Protein AF-Q6ANI3-F1 (afdb_monomer_lite)

Foldseek 3Di:
DVVVVVVVVLVVLVVVLVCVPPPDVVQCVLCCLQFPVVSVVVVVVVVVVVVVVVVVVVVVVVVVPDPPDDVLVVQCVPVNPVSSVVVVVVVVVVVVVVVCVCLLVVLVVVQCVVQPPHDRDPVSSVVSSVVVVVVVVVQPVVDPVSVSVVSNVVSVVVVVVVVVCCVVCVVVDPVVVRPGDDPVCVVVVPPDDPPPPDDD

Organism: Desulfotalea psychrophila (strain LSv54 / DSM 12343) (NCBI:txid177439)

Radius of gyration: 21.35 Å; chains: 1; bounding box: 52×63×53 Å

pLDDT: mean 76.76, std 14.72, range [37.03, 94.75]

InterPro domains:
  IPR018227 Amino acid/polyamine transporter 2 [PF03222] (5-193)

Structure (mmCIF, N/CA/C/O backbone):
data_AF-Q6ANI3-F1
#
_entry.id   AF-Q6ANI3-F1
#
loop_
_atom_site.group_PDB
_atom_site.id
_atom_site.type_symbol
_atom_site.label_atom_id
_atom_site.label_alt_id
_atom_site.label_comp_id
_atom_site.label_asym_id
_atom_site.label_entity_id
_atom_site.label_seq_id
_atom_site.pdbx_PDB_ins_code
_atom_site.Cartn_x
_atom_site.Cartn_y
_atom_site.Cartn_z
_atom_site.occupancy
_atom_site.B_iso_or_equiv
_atom_site.auth_seq_id
_atom_site.auth_comp_id
_atom_site.auth_asym_id
_atom_site.auth_atom_id
_atom_site.pdbx_PDB_model_num
ATOM 1 N N . MET A 1 1 ? -15.225 26.500 3.852 1.00 48.81 1 MET A N 1
ATOM 2 C CA . MET A 1 1 ? -15.479 25.304 3.007 1.00 48.81 1 MET A CA 1
ATOM 3 C C . MET A 1 1 ? -14.226 24.746 2.326 1.00 48.81 1 MET A C 1
ATOM 5 O O . MET A 1 1 ? -14.218 23.555 2.047 1.00 48.81 1 MET A O 1
ATOM 9 N N . ASP A 1 2 ? -13.167 25.539 2.112 1.00 58.22 2 ASP A N 1
ATOM 10 C CA . ASP A 1 2 ? -11.944 25.104 1.407 1.00 58.22 2 ASP A CA 1
ATOM 11 C C . ASP A 1 2 ? -11.078 24.087 2.197 1.00 58.22 2 ASP A C 1
ATOM 13 O O . ASP A 1 2 ? -10.688 23.048 1.670 1.00 58.22 2 ASP A O 1
ATOM 17 N N . ASN A 1 3 ? -10.887 24.282 3.511 1.00 61.22 3 ASN A N 1
ATOM 18 C CA . ASN A 1 3 ? -10.065 23.371 4.333 1.00 61.22 3 ASN A CA 1
ATOM 19 C C . ASN A 1 3 ? -10.623 21.940 4.477 1.00 61.22 3 ASN A C 1
ATOM 21 O O . ASN A 1 3 ? -9.848 20.989 4.543 1.00 61.22 3 ASN A O 1
ATOM 25 N N . LYS A 1 4 ? -11.954 21.753 4.488 1.00 62.78 4 LYS A N 1
ATOM 26 C CA . LYS A 1 4 ? -12.556 20.403 4.557 1.00 62.78 4 LYS A CA 1
ATOM 27 C C . LYS A 1 4 ? -12.333 19.606 3.266 1.00 62.78 4 LYS A C 1
ATOM 29 O O . LYS A 1 4 ? -12.123 18.395 3.324 1.00 62.78 4 LYS A O 1
ATOM 34 N N . LYS A 1 5 ? -12.338 20.280 2.107 1.00 63.84 5 LYS A N 1
ATOM 35 C CA . LYS A 1 5 ? -12.062 19.645 0.809 1.00 63.84 5 LYS A CA 1
ATOM 36 C C . LYS A 1 5 ? -10.613 19.167 0.730 1.00 63.84 5 LYS A C 1
ATOM 38 O O . LYS A 1 5 ? -10.387 18.015 0.376 1.00 63.84 5 LYS A O 1
ATOM 43 N N . LYS A 1 6 ? -9.659 20.001 1.163 1.00 67.62 6 LYS A N 1
ATOM 44 C CA . LYS A 1 6 ? -8.228 19.646 1.210 1.00 67.62 6 LYS A CA 1
ATOM 45 C C . LYS A 1 6 ? -7.962 18.411 2.078 1.00 67.62 6 LYS A C 1
ATOM 47 O O . LYS A 1 6 ? -7.275 17.499 1.635 1.00 67.62 6 LYS A O 1
ATOM 52 N N . GLY A 1 7 ? -8.584 18.325 3.257 1.00 77.75 7 GLY A N 1
ATOM 53 C CA . GLY A 1 7 ? -8.458 17.146 4.127 1.00 77.75 7 GLY A CA 1
ATOM 54 C C . GLY A 1 7 ? -9.014 15.858 3.507 1.00 77.75 7 GLY A C 1
ATOM 55 O O . GLY A 1 7 ? -8.401 14.803 3.630 1.00 77.75 7 GLY A O 1
ATOM 56 N N . THR A 1 8 ? -10.135 15.941 2.784 1.00 82.81 8 THR A N 1
ATOM 57 C CA . THR A 1 8 ? -10.751 14.764 2.140 1.00 82.81 8 THR A CA 1
ATOM 58 C C . THR A 1 8 ? -9.887 14.230 0.999 1.00 82.81 8 THR A C 1
ATOM 60 O O . THR A 1 8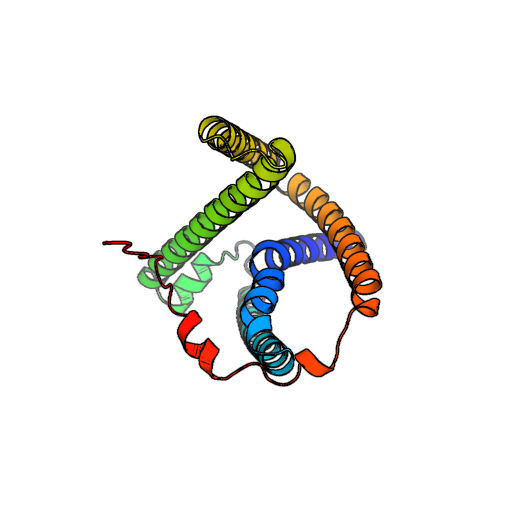 ? -9.684 13.024 0.896 1.00 82.81 8 THR A O 1
ATOM 63 N N . VAL A 1 9 ? -9.337 15.124 0.171 1.00 84.06 9 VAL A N 1
ATOM 64 C CA . VAL A 1 9 ? -8.428 14.758 -0.927 1.00 84.06 9 VAL A CA 1
ATOM 65 C C . VAL A 1 9 ? -7.158 14.109 -0.377 1.00 84.06 9 VAL A C 1
ATOM 67 O O . VAL A 1 9 ? -6.777 13.036 -0.830 1.00 84.06 9 VAL A O 1
ATOM 70 N N . MET A 1 10 ? -6.560 14.691 0.663 1.00 83.44 10 MET A N 1
ATOM 71 C CA . MET A 1 10 ? -5.361 14.151 1.312 1.00 83.44 10 MET A CA 1
ATOM 72 C C . MET A 1 10 ? -5.585 12.737 1.876 1.00 83.44 10 MET A C 1
ATOM 74 O O . MET A 1 10 ? -4.758 11.850 1.672 1.00 83.44 10 MET A O 1
ATOM 78 N N . ILE A 1 11 ? -6.728 12.493 2.529 1.00 85.00 11 ILE A N 1
ATOM 79 C CA . ILE A 1 11 ? -7.099 11.157 3.024 1.00 85.00 11 ILE A CA 1
ATOM 80 C C . ILE A 1 11 ? -7.337 10.190 1.857 1.00 85.00 11 ILE A C 1
ATOM 82 O O . ILE A 1 11 ? -6.865 9.055 1.899 1.00 85.00 11 ILE A O 1
ATOM 86 N N . ALA A 1 12 ? -8.021 10.629 0.797 1.00 87.31 12 ALA A N 1
ATOM 87 C CA . ALA A 1 12 ? -8.259 9.803 -0.384 1.00 87.31 12 ALA A CA 1
ATOM 88 C C . ALA A 1 12 ? -6.947 9.396 -1.073 1.00 87.31 12 ALA A C 1
ATOM 90 O O . ALA A 1 12 ? -6.792 8.232 -1.440 1.00 87.31 12 ALA A O 1
ATOM 91 N N . LEU A 1 13 ? -5.977 10.307 -1.200 1.00 86.06 13 LEU A N 1
ATOM 92 C CA . LEU A 1 13 ? -4.661 10.000 -1.767 1.00 86.06 13 LEU A CA 1
ATOM 93 C C . LEU A 1 13 ? -3.860 9.047 -0.877 1.00 86.06 13 LEU A C 1
ATOM 95 O O . LEU A 1 13 ? -3.162 8.183 -1.402 1.00 86.06 13 LEU A O 1
ATOM 99 N N . LEU A 1 14 ? -3.981 9.157 0.449 1.00 86.88 14 LEU A N 1
ATOM 100 C CA . LEU A 1 14 ? -3.366 8.218 1.394 1.00 86.88 14 LEU A CA 1
ATOM 101 C C . LEU A 1 14 ? -3.934 6.807 1.215 1.00 86.88 14 LEU A C 1
ATOM 103 O O . LEU A 1 14 ? -3.179 5.854 1.019 1.00 86.88 14 LEU A O 1
ATOM 107 N N . ILE A 1 15 ? -5.263 6.679 1.206 1.00 87.00 15 ILE A N 1
ATOM 108 C CA . ILE A 1 15 ? -5.939 5.394 0.989 1.00 87.00 15 ILE A CA 1
ATOM 109 C C . ILE A 1 15 ? -5.551 4.822 -0.378 1.00 87.00 15 ILE A C 1
ATOM 111 O O . ILE A 1 15 ? -5.181 3.654 -0.474 1.00 87.00 15 ILE A O 1
ATOM 115 N N . THR A 1 16 ? -5.577 5.648 -1.426 1.00 87.94 16 THR A N 1
ATOM 116 C CA . THR A 1 16 ? -5.239 5.216 -2.788 1.00 87.94 16 THR A CA 1
ATOM 117 C C . THR A 1 16 ? -3.778 4.774 -2.890 1.00 87.94 16 THR A C 1
ATOM 119 O O . THR A 1 16 ? -3.509 3.749 -3.506 1.00 87.94 16 THR A O 1
ATOM 122 N N . GLY A 1 17 ? -2.839 5.468 -2.239 1.00 85.62 17 GLY A N 1
ATOM 123 C CA . GLY A 1 17 ? -1.428 5.065 -2.209 1.00 85.62 17 GLY A CA 1
ATOM 124 C C . GLY A 1 17 ? -1.210 3.698 -1.574 1.00 85.62 17 GLY A C 1
ATOM 125 O O . GLY A 1 17 ? -0.507 2.860 -2.141 1.00 85.62 17 GLY A O 1
ATOM 126 N N . ASN A 1 18 ? -1.896 3.419 -0.464 1.00 85.62 18 ASN A N 1
ATOM 127 C CA . ASN A 1 18 ? -1.846 2.101 0.165 1.00 85.62 18 ASN A CA 1
ATOM 128 C C . ASN A 1 18 ? -2.459 1.000 -0.724 1.00 85.62 18 ASN A C 1
ATOM 130 O O . ASN A 1 18 ? -1.931 -0.110 -0.786 1.00 85.62 18 ASN A O 1
ATOM 134 N N . LEU A 1 19 ? -3.549 1.308 -1.439 1.00 86.12 19 LEU A N 1
ATOM 135 C CA . LEU A 1 19 ? -4.180 0.373 -2.376 1.00 86.12 19 LEU A CA 1
ATOM 136 C C . LEU A 1 19 ? -3.271 0.060 -3.575 1.00 86.12 19 LEU A C 1
ATOM 138 O O . LEU A 1 19 ? -3.152 -1.104 -3.968 1.00 86.12 19 LEU A O 1
ATOM 142 N N . ILE A 1 20 ? -2.617 1.078 -4.148 1.00 85.25 20 ILE A N 1
ATOM 143 C CA . ILE A 1 20 ? -1.747 0.893 -5.314 1.00 85.25 20 ILE A CA 1
ATOM 144 C C . ILE A 1 20 ? -0.496 0.090 -4.960 1.00 85.25 20 ILE A C 1
ATOM 146 O O . ILE A 1 20 ? -0.153 -0.830 -5.703 1.00 85.25 20 ILE A O 1
ATOM 150 N N . GLY A 1 21 ? 0.156 0.410 -3.838 1.00 77.50 21 GLY A N 1
ATOM 151 C CA . GLY A 1 21 ? 1.458 -0.159 -3.493 1.00 77.50 21 GLY A CA 1
ATOM 152 C C . GLY A 1 21 ? 1.462 -1.687 -3.386 1.00 77.50 21 GLY A C 1
ATOM 153 O O . GLY A 1 21 ? 2.262 -2.341 -4.048 1.00 77.50 21 GLY A O 1
ATOM 154 N N . ALA A 1 22 ? 0.559 -2.269 -2.593 1.00 65.62 22 ALA A N 1
ATOM 155 C CA . ALA A 1 22 ? 0.604 -3.701 -2.285 1.00 65.62 22 ALA A CA 1
ATOM 156 C C . ALA A 1 22 ? -0.300 -4.563 -3.168 1.00 65.62 22 ALA A C 1
ATOM 158 O O . ALA A 1 22 ? -0.043 -5.754 -3.332 1.00 65.62 22 ALA A O 1
ATOM 159 N N . GLY A 1 23 ? -1.386 -3.987 -3.689 1.00 67.50 23 GLY A N 1
ATOM 160 C CA . GLY A 1 23 ? -2.483 -4.762 -4.266 1.00 67.50 23 GLY A CA 1
ATOM 161 C C . GLY A 1 23 ? -2.662 -4.555 -5.761 1.00 67.50 23 GLY A C 1
ATOM 162 O O . GLY A 1 23 ? -2.620 -5.514 -6.531 1.00 67.50 23 GLY A O 1
ATOM 163 N N . ILE A 1 24 ? -2.876 -3.307 -6.184 1.00 79.44 24 ILE A N 1
ATOM 164 C CA . ILE A 1 24 ? -3.408 -3.037 -7.530 1.00 79.44 24 ILE A CA 1
ATOM 165 C C . ILE 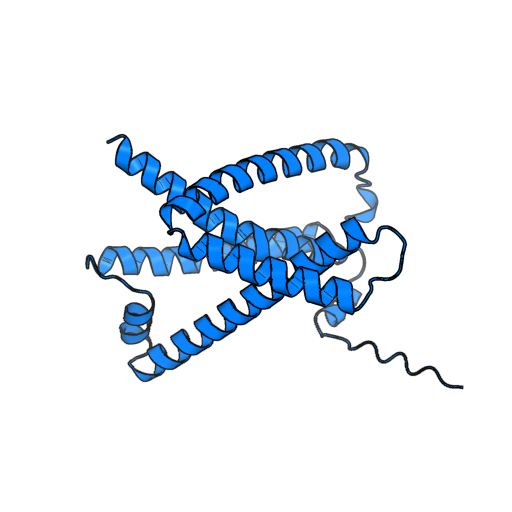A 1 24 ? -2.412 -3.391 -8.636 1.00 79.44 24 ILE A C 1
ATOM 167 O O . ILE A 1 24 ? -2.844 -3.857 -9.683 1.00 79.44 24 ILE A O 1
ATOM 171 N N . LEU A 1 25 ? -1.103 -3.215 -8.429 1.00 73.50 25 LEU A N 1
ATOM 172 C CA . LEU A 1 25 ? -0.101 -3.573 -9.444 1.00 73.50 25 LEU A CA 1
ATOM 173 C C . LEU A 1 25 ? 0.289 -5.056 -9.408 1.00 73.50 25 LEU A C 1
ATOM 175 O O . LEU A 1 25 ? 0.645 -5.618 -10.438 1.00 73.50 25 LEU A O 1
ATOM 179 N N . ALA A 1 26 ? 0.190 -5.715 -8.252 1.00 74.44 26 ALA A N 1
ATOM 180 C CA . ALA A 1 26 ? 0.593 -7.113 -8.104 1.00 74.44 26 ALA A CA 1
ATOM 181 C C . ALA A 1 26 ? -0.405 -8.087 -8.755 1.00 74.44 26 ALA A C 1
ATOM 183 O O . ALA A 1 26 ? -0.001 -9.044 -9.418 1.00 74.44 26 ALA A O 1
ATOM 184 N N . LEU A 1 27 ? -1.710 -7.832 -8.599 1.00 76.19 27 LEU A N 1
ATOM 185 C CA . LEU A 1 27 ? -2.769 -8.724 -9.085 1.00 76.19 27 LEU A CA 1
ATOM 186 C C . LEU A 1 27 ? -2.802 -8.886 -10.621 1.00 76.19 27 LEU A C 1
ATOM 188 O O . LEU A 1 27 ? -2.852 -10.031 -11.080 1.00 76.19 27 LEU A O 1
ATOM 192 N N . PRO A 1 28 ? -2.730 -7.819 -11.443 1.00 71.88 28 PRO A N 1
ATOM 193 C CA . PRO A 1 28 ? -2.693 -7.948 -12.898 1.00 71.88 28 PRO A CA 1
ATOM 194 C C . PRO A 1 28 ? -1.404 -8.604 -13.388 1.00 71.88 28 PRO A C 1
ATOM 196 O O . PRO A 1 28 ? -1.439 -9.346 -14.357 1.00 71.88 28 PRO A O 1
ATOM 199 N N . ILE A 1 29 ? -0.266 -8.379 -12.723 1.00 73.19 29 ILE A N 1
ATOM 200 C CA . ILE A 1 29 ? 1.010 -8.992 -13.125 1.00 73.19 29 ILE A CA 1
ATOM 201 C C . ILE A 1 29 ? 0.962 -10.512 -12.929 1.00 73.19 29 ILE A C 1
ATOM 203 O O . ILE A 1 29 ? 1.390 -11.261 -13.803 1.00 73.19 29 ILE A O 1
ATOM 207 N N . GLN A 1 30 ? 0.398 -10.982 -11.813 1.00 73.00 30 GLN A N 1
ATOM 208 C CA . GLN A 1 30 ? 0.272 -12.418 -11.541 1.00 73.00 30 GLN A CA 1
ATOM 209 C C . GLN A 1 30 ? -0.813 -13.092 -12.391 1.00 73.00 30 GLN A C 1
ATOM 211 O O . GLN A 1 30 ? -0.646 -14.233 -12.815 1.00 73.00 30 GLN A O 1
ATOM 216 N N . THR A 1 31 ? -1.923 -12.397 -12.656 1.00 69.56 31 THR A N 1
ATOM 217 C CA . THR A 1 31 ? -3.052 -12.945 -13.434 1.00 69.56 31 THR A CA 1
ATOM 218 C C . THR A 1 31 ? -2.945 -12.690 -14.936 1.00 69.56 31 THR A C 1
ATOM 220 O O . THR A 1 31 ? -3.632 -13.351 -15.708 1.00 69.56 31 THR A O 1
ATOM 223 N N . GLY A 1 32 ? -2.066 -11.787 -15.374 1.00 65.50 32 GLY A N 1
ATOM 224 C CA . GLY A 1 32 ? -1.864 -11.435 -16.780 1.00 65.50 32 GLY A CA 1
ATOM 225 C C . GLY A 1 32 ? -1.375 -12.610 -17.625 1.00 65.50 32 GLY A C 1
ATOM 226 O O . GLY A 1 32 ? -1.710 -12.694 -18.804 1.00 65.50 32 GLY A O 1
ATOM 227 N N . GLY A 1 33 ? -0.682 -13.574 -17.007 1.00 65.88 33 GLY A N 1
ATOM 228 C CA . GLY A 1 33 ? -0.314 -14.838 -17.649 1.00 65.88 33 GLY A CA 1
ATOM 229 C C . GLY A 1 33 ? -1.509 -15.718 -18.046 1.00 65.88 33 GLY A C 1
ATOM 230 O O . GLY A 1 33 ? -1.378 -16.514 -18.966 1.00 65.88 33 GLY A O 1
ATOM 231 N N . ALA A 1 34 ? -2.679 -15.552 -17.413 1.00 64.19 34 ALA A N 1
ATOM 232 C CA . ALA A 1 34 ? -3.913 -16.273 -17.751 1.00 64.19 34 ALA A CA 1
ATOM 233 C C . ALA A 1 34 ? -4.708 -15.622 -18.906 1.00 64.19 34 ALA A C 1
ATOM 235 O O . ALA A 1 34 ? -5.768 -16.117 -19.291 1.00 64.19 34 ALA A O 1
ATOM 236 N N . GLY A 1 35 ? -4.212 -14.512 -19.461 1.00 72.56 35 GLY A N 1
ATOM 237 C CA . GLY A 1 35 ? -4.855 -13.749 -20.529 1.00 72.56 35 GLY A CA 1
ATOM 238 C C . GLY A 1 35 ? -5.505 -12.454 -20.034 1.00 72.56 35 GLY A C 1
ATOM 239 O O . GLY A 1 35 ? -6.021 -12.362 -18.915 1.00 72.56 35 GLY A O 1
ATOM 240 N N . LEU A 1 36 ? -5.502 -11.436 -20.900 1.00 73.12 36 LEU A N 1
ATOM 241 C CA . LEU A 1 36 ? -5.943 -10.082 -20.551 1.00 73.12 36 LEU A CA 1
ATOM 242 C C . LEU A 1 36 ? -7.429 -10.033 -20.170 1.00 73.12 36 LEU A C 1
ATOM 244 O O . LEU A 1 36 ? -7.800 -9.331 -19.229 1.00 73.12 36 LEU A O 1
ATOM 248 N N . LEU A 1 37 ? -8.275 -10.802 -20.862 1.00 76.88 37 LEU A N 1
ATOM 249 C CA . LEU A 1 37 ? -9.716 -10.846 -20.593 1.00 76.88 37 LEU A CA 1
ATOM 250 C C . LEU A 1 37 ? -10.028 -11.444 -19.216 1.00 76.88 37 LEU A C 1
ATOM 252 O O . LEU A 1 37 ? -10.831 -10.879 -18.473 1.00 76.88 37 LEU A O 1
ATOM 256 N N . PHE A 1 38 ? -9.371 -12.549 -18.849 1.00 77.75 38 PHE A N 1
ATOM 257 C CA . PHE A 1 38 ? -9.585 -13.193 -17.552 1.00 77.75 38 PHE A CA 1
ATOM 258 C C . PHE A 1 38 ? -9.054 -12.330 -16.403 1.00 77.75 38 PHE A C 1
ATOM 260 O O . PHE A 1 38 ? -9.758 -12.130 -15.415 1.00 77.75 38 PHE A O 1
ATOM 267 N N . SER A 1 39 ? -7.857 -11.753 -16.562 1.00 80.12 39 SER A N 1
ATOM 268 C CA . SER A 1 39 ? -7.283 -10.819 -15.587 1.00 80.12 39 SER A CA 1
ATOM 269 C C . SER A 1 39 ? -8.183 -9.593 -15.378 1.00 80.12 39 SER A C 1
ATOM 271 O O . SER A 1 39 ? -8.520 -9.266 -14.241 1.00 80.12 39 SER A O 1
ATOM 273 N N . SER A 1 40 ? -8.677 -8.981 -16.461 1.00 82.56 40 SER A N 1
ATOM 274 C CA . SER A 1 40 ? -9.578 -7.819 -16.388 1.00 82.56 40 SER A CA 1
ATOM 275 C C . SER A 1 40 ? -10.897 -8.155 -15.692 1.00 82.56 40 SER A C 1
ATOM 277 O O . SER A 1 40 ? -11.351 -7.403 -14.829 1.00 82.56 40 SER A O 1
ATOM 279 N N . LEU A 1 41 ? -11.505 -9.301 -16.018 1.00 85.31 41 LEU A N 1
ATOM 280 C CA . LEU A 1 41 ? -12.744 -9.739 -15.379 1.00 85.31 41 LEU A CA 1
ATOM 281 C C . LEU A 1 41 ? -12.538 -10.022 -13.885 1.00 85.31 41 LEU A C 1
ATOM 283 O O . LEU A 1 41 ? -13.326 -9.557 -13.062 1.00 85.31 41 LEU A O 1
ATOM 287 N N . ALA A 1 42 ? -11.462 -10.727 -13.523 1.00 82.88 42 ALA A N 1
ATOM 288 C CA . ALA A 1 42 ? -11.118 -10.992 -12.129 1.00 82.88 42 ALA A CA 1
ATOM 289 C C . ALA A 1 42 ? -10.899 -9.686 -11.349 1.00 82.88 42 ALA A C 1
ATOM 291 O O . ALA A 1 42 ? -11.436 -9.531 -10.252 1.00 82.88 42 ALA A O 1
ATOM 292 N N . MET A 1 43 ? -10.187 -8.713 -11.930 1.00 85.56 43 MET A N 1
ATOM 293 C CA . MET A 1 43 ? -10.002 -7.392 -11.326 1.00 85.56 43 MET A CA 1
ATOM 294 C C . MET A 1 43 ? -11.328 -6.667 -11.086 1.00 85.56 43 MET A C 1
ATOM 296 O O . MET A 1 43 ? -11.506 -6.098 -10.012 1.00 85.56 43 MET A O 1
ATOM 300 N N . ILE A 1 44 ? -12.269 -6.710 -12.036 1.00 88.19 44 ILE A N 1
ATOM 301 C CA . ILE A 1 44 ? -13.598 -6.096 -11.876 1.00 88.19 44 ILE A CA 1
ATOM 302 C C . ILE A 1 44 ? -14.375 -6.768 -10.737 1.00 88.19 44 ILE A C 1
ATOM 304 O O . ILE A 1 44 ? -14.973 -6.076 -9.913 1.00 88.19 44 ILE A O 1
ATOM 308 N N . VAL A 1 45 ? -14.338 -8.100 -10.647 1.00 88.12 45 VAL A N 1
ATOM 309 C CA . VAL A 1 45 ? -15.013 -8.851 -9.574 1.00 88.12 45 VAL A CA 1
ATOM 310 C C . VAL A 1 45 ? -14.425 -8.506 -8.203 1.00 88.12 45 VAL A C 1
ATOM 312 O O . VAL A 1 45 ? -15.175 -8.190 -7.277 1.00 88.12 45 VAL A O 1
ATOM 315 N N . PHE A 1 46 ? -13.095 -8.497 -8.063 1.00 86.06 46 PHE A N 1
ATOM 316 C CA . PHE A 1 46 ? -12.443 -8.103 -6.810 1.00 86.06 46 PHE A CA 1
ATOM 317 C C . PHE A 1 46 ? -12.702 -6.636 -6.460 1.00 86.06 46 PHE A C 1
ATOM 319 O O . PHE A 1 46 ? -12.969 -6.329 -5.299 1.00 86.06 46 PHE A O 1
ATOM 326 N N . ALA A 1 47 ? -12.694 -5.738 -7.448 1.00 88.06 47 ALA A N 1
ATOM 327 C CA . ALA A 1 47 ? -13.026 -4.333 -7.243 1.00 88.06 47 ALA A CA 1
ATOM 328 C C . ALA A 1 47 ? -14.466 -4.162 -6.737 1.00 88.06 47 ALA A C 1
ATOM 330 O O . ALA A 1 47 ? -14.689 -3.423 -5.780 1.00 88.06 47 ALA A O 1
ATOM 331 N N . ALA A 1 48 ? -15.433 -4.889 -7.307 1.00 90.12 48 ALA A N 1
ATOM 332 C CA . ALA A 1 48 ? -16.821 -4.869 -6.852 1.00 90.12 48 ALA A CA 1
ATOM 333 C C . ALA A 1 48 ? -16.966 -5.402 -5.414 1.00 90.12 48 ALA A C 1
ATOM 335 O O . ALA A 1 48 ? -17.651 -4.789 -4.595 1.00 90.12 48 ALA A O 1
ATOM 336 N N . ALA A 1 49 ? -16.277 -6.497 -5.075 1.00 89.06 49 ALA A N 1
ATOM 337 C CA . ALA A 1 49 ? -16.283 -7.062 -3.724 1.00 89.06 49 ALA A CA 1
ATOM 338 C C . ALA A 1 49 ? -15.655 -6.116 -2.679 1.00 89.06 49 ALA A C 1
ATOM 340 O O . ALA A 1 49 ? -16.196 -5.939 -1.580 1.00 89.06 49 ALA A O 1
ATOM 341 N N . MET A 1 50 ? -14.539 -5.462 -3.023 1.00 88.75 50 MET A N 1
ATOM 342 C CA . MET A 1 50 ? -13.913 -4.446 -2.170 1.00 88.75 50 MET A CA 1
ATOM 343 C C . MET A 1 50 ? -14.810 -3.214 -2.014 1.00 88.75 50 MET A C 1
ATOM 345 O O . MET A 1 50 ? -14.964 -2.708 -0.904 1.00 88.75 50 MET A O 1
ATOM 349 N N . TYR A 1 51 ? -15.449 -2.760 -3.096 1.00 90.69 51 TYR A N 1
ATOM 350 C CA . TYR A 1 51 ? -16.375 -1.629 -3.068 1.00 90.69 51 TYR A CA 1
ATOM 351 C C . TYR A 1 51 ? -17.604 -1.910 -2.196 1.00 90.69 51 TYR A C 1
ATOM 353 O O . TYR A 1 51 ? -17.990 -1.069 -1.384 1.00 90.69 51 TYR A O 1
ATOM 361 N N . PHE A 1 52 ? -18.174 -3.115 -2.289 1.00 91.00 52 PHE A N 1
ATOM 362 C CA . PHE A 1 52 ? -19.269 -3.544 -1.422 1.00 91.00 52 PHE A CA 1
ATOM 363 C C . PHE A 1 52 ? -18.867 -3.502 0.058 1.00 91.00 52 PHE A C 1
ATOM 365 O O . PHE A 1 52 ? -19.557 -2.884 0.870 1.00 91.00 52 PHE A O 1
ATOM 372 N N . SER A 1 53 ? -17.710 -4.080 0.400 1.00 87.81 53 SER A N 1
ATOM 373 C CA . SER A 1 53 ? -17.165 -4.027 1.764 1.00 87.81 53 SER A CA 1
ATOM 374 C C . SER A 1 53 ? -16.967 -2.585 2.245 1.00 87.81 53 SER A C 1
ATOM 376 O O . SER A 1 53 ? -17.342 -2.248 3.367 1.00 87.81 53 SER A O 1
ATOM 378 N N . ALA A 1 54 ? -16.441 -1.707 1.386 1.00 87.50 54 ALA A N 1
ATOM 379 C CA . ALA A 1 54 ? -16.236 -0.298 1.705 1.00 87.50 54 ALA A CA 1
ATOM 380 C C . ALA A 1 54 ? -17.556 0.441 1.980 1.00 87.50 54 ALA A C 1
ATOM 382 O O . ALA A 1 54 ? -17.619 1.212 2.934 1.00 87.50 54 ALA A O 1
ATOM 383 N N . ILE A 1 55 ? -18.619 0.185 1.205 1.00 87.81 55 ILE A N 1
ATOM 384 C CA . ILE A 1 55 ? -19.945 0.778 1.449 1.00 87.81 55 ILE A CA 1
ATOM 385 C C . ILE A 1 55 ? -20.514 0.312 2.787 1.00 87.81 55 ILE A C 1
ATOM 387 O O . ILE A 1 55 ? -21.031 1.135 3.540 1.00 87.81 55 ILE A O 1
ATOM 391 N N . VAL A 1 56 ? -20.426 -0.984 3.094 1.00 85.50 56 VAL A N 1
ATOM 392 C CA . VAL A 1 56 ? -20.933 -1.531 4.362 1.00 85.50 56 VAL A CA 1
ATOM 393 C C . VAL A 1 56 ? -20.217 -0.880 5.546 1.00 85.50 56 VAL A C 1
ATOM 395 O O . VAL A 1 56 ? -20.873 -0.388 6.465 1.00 85.50 56 VAL A O 1
ATOM 398 N N . LEU A 1 57 ? -18.883 -0.797 5.491 1.00 83.31 57 LEU A N 1
ATOM 399 C CA . LEU A 1 57 ? -18.078 -0.133 6.518 1.00 83.31 57 LEU A CA 1
ATOM 400 C C . LEU A 1 57 ? -18.399 1.365 6.625 1.00 83.31 57 LEU A C 1
ATOM 402 O O . LEU A 1 57 ? -18.537 1.884 7.731 1.00 83.31 57 LEU A O 1
ATOM 406 N N . ALA A 1 58 ? -18.546 2.060 5.494 1.00 83.19 58 ALA A N 1
ATOM 407 C CA . ALA A 1 58 ? -18.852 3.488 5.464 1.00 83.19 58 ALA A CA 1
ATOM 408 C C . ALA A 1 58 ? -20.250 3.795 6.014 1.00 83.19 58 ALA A C 1
ATOM 410 O O . ALA A 1 58 ? -20.410 4.747 6.777 1.00 83.19 58 ALA A O 1
ATOM 411 N N . LYS A 1 59 ? -21.256 2.986 5.662 1.00 81.12 59 LYS A N 1
ATOM 412 C CA . LYS A 1 59 ? -22.624 3.132 6.170 1.00 81.12 59 LYS A CA 1
ATOM 413 C C . LYS A 1 59 ? -22.642 3.020 7.689 1.00 81.12 59 LYS A C 1
ATOM 415 O O . LYS A 1 59 ? -23.177 3.898 8.357 1.00 81.12 59 LYS A O 1
ATOM 420 N N . GLU A 1 60 ? -21.996 1.992 8.222 1.00 76.75 60 GLU A N 1
ATOM 421 C CA . GLU A 1 60 ? -21.963 1.769 9.662 1.00 76.75 60 GLU A CA 1
ATOM 422 C C . GLU A 1 60 ? -21.143 2.842 10.400 1.00 76.75 60 GLU A C 1
ATOM 424 O O . GLU A 1 60 ? -21.533 3.289 11.479 1.00 76.75 60 GLU A O 1
ATOM 429 N N . ALA A 1 61 ? -20.052 3.330 9.798 1.00 76.25 61 ALA A N 1
ATOM 430 C CA . ALA A 1 61 ? -19.287 4.455 10.338 1.00 76.25 61 ALA A CA 1
ATOM 431 C C . ALA A 1 61 ? -20.129 5.738 10.448 1.00 76.25 61 ALA A C 1
ATOM 433 O O . ALA A 1 61 ? -20.056 6.450 11.450 1.00 76.25 61 ALA A O 1
ATOM 434 N N . VAL A 1 62 ? -20.960 6.026 9.440 1.00 75.75 62 VAL A N 1
ATOM 435 C CA . VAL A 1 62 ? -21.855 7.195 9.431 1.00 75.75 62 VAL A CA 1
ATOM 436 C C . VAL A 1 62 ? -23.025 7.022 10.403 1.00 75.75 62 VAL A C 1
ATOM 438 O O . VAL A 1 62 ? -23.420 7.987 11.057 1.00 75.75 62 VAL A O 1
ATOM 441 N N . GLU A 1 63 ? -23.572 5.812 10.524 1.00 70.00 63 GLU A N 1
ATOM 442 C CA . GLU A 1 63 ? -24.728 5.515 11.377 1.00 70.00 63 GLU A CA 1
ATOM 443 C C . GLU A 1 63 ? -24.390 5.609 12.873 1.00 70.00 63 GLU A C 1
ATOM 445 O O . GLU A 1 63 ? -25.206 6.081 13.665 1.00 70.00 63 GLU A O 1
ATOM 450 N N . GLN A 1 64 ? -23.160 5.263 13.268 1.00 66.94 64 GLN A N 1
ATOM 451 C CA . GLN A 1 64 ? -22.743 5.319 14.672 1.00 66.94 64 GLN A CA 1
ATOM 452 C C . GLN A 1 64 ? -22.514 6.740 15.219 1.00 66.94 64 GLN A C 1
ATOM 454 O O . GLN A 1 64 ? -22.574 6.902 16.437 1.00 66.94 64 GLN A O 1
ATOM 459 N N . LYS A 1 65 ? -22.272 7.760 14.373 1.00 57.47 65 LYS A N 1
ATOM 460 C CA . LYS A 1 65 ? -22.107 9.193 14.741 1.00 57.47 65 LYS A CA 1
ATOM 461 C C . LYS A 1 65 ? -21.288 9.476 16.022 1.00 57.47 65 LYS A C 1
ATOM 463 O O . LYS A 1 65 ? -21.559 10.448 16.726 1.00 57.47 65 LYS A O 1
ATOM 468 N N . LYS A 1 66 ? -20.298 8.645 16.355 1.00 55.75 66 LYS A N 1
ATOM 469 C CA . LYS A 1 66 ? -19.409 8.851 17.508 1.00 55.75 66 LYS A CA 1
ATOM 470 C C . LYS A 1 66 ? -18.050 9.331 17.014 1.00 55.75 66 LYS A C 1
ATOM 472 O O . LYS A 1 66 ? -17.439 8.668 16.181 1.00 55.75 66 LYS A O 1
ATOM 477 N N . ASP A 1 67 ? -17.561 10.435 17.579 1.00 52.19 67 ASP A N 1
ATOM 478 C CA . ASP A 1 67 ? -16.252 11.035 17.257 1.00 52.19 67 ASP A CA 1
ATOM 479 C C . ASP A 1 67 ? -15.052 10.098 17.533 1.00 52.19 67 ASP A C 1
ATOM 481 O O . ASP A 1 67 ? -13.934 10.374 17.109 1.00 52.19 67 ASP A O 1
ATOM 485 N N . THR A 1 68 ? -15.273 8.962 18.205 1.00 52.00 68 THR A N 1
ATOM 486 C CA . THR A 1 68 ? -14.275 7.929 18.538 1.00 52.00 68 THR A CA 1
ATOM 487 C C . THR A 1 68 ? -14.526 6.596 17.821 1.00 52.00 68 THR A C 1
ATOM 489 O O . THR A 1 68 ? -14.308 5.520 18.382 1.00 52.00 68 THR A O 1
ATOM 492 N N . PHE A 1 69 ? -15.017 6.639 16.580 1.00 53.97 69 PHE A N 1
ATOM 493 C CA . PHE A 1 69 ? -15.204 5.439 15.764 1.00 53.97 69 PHE A CA 1
ATOM 494 C C . PHE A 1 69 ? -13.859 4.761 15.461 1.00 53.97 69 PHE A C 1
ATOM 496 O O . PHE A 1 69 ? -12.999 5.327 14.790 1.00 53.97 69 PHE A O 1
ATOM 503 N N . ASN A 1 70 ? -13.689 3.528 15.937 1.00 62.25 70 ASN A N 1
ATOM 504 C CA . ASN A 1 70 ? -12.497 2.716 15.719 1.00 62.25 70 ASN A CA 1
ATOM 505 C C . ASN A 1 70 ? -12.921 1.365 15.125 1.00 62.25 70 ASN A C 1
ATOM 507 O O . ASN A 1 70 ? -13.842 0.732 15.632 1.00 62.25 70 ASN A O 1
ATOM 511 N N . TYR A 1 71 ? -12.239 0.867 14.089 1.00 63.75 71 TYR A N 1
ATOM 512 C CA . TYR A 1 71 ? -12.561 -0.439 13.480 1.00 63.75 71 TYR A CA 1
ATOM 513 C C . TYR A 1 71 ? -12.751 -1.589 14.505 1.00 63.75 71 TYR A C 1
ATOM 515 O O . TYR A 1 71 ? -13.695 -2.364 14.356 1.00 63.75 71 TYR A O 1
ATOM 523 N N . PRO A 1 72 ? -11.972 -1.679 15.606 1.00 60.38 72 PRO A N 1
ATOM 524 C CA . PRO A 1 72 ? -12.212 -2.653 16.675 1.00 60.38 72 PRO A CA 1
ATOM 525 C C . PRO A 1 72 ? -13.571 -2.559 17.391 1.00 60.38 72 PRO A C 1
ATOM 527 O O . PRO A 1 72 ? -14.088 -3.591 17.814 1.00 60.38 72 PRO A O 1
ATOM 530 N N . SER A 1 73 ? -14.171 -1.370 17.539 1.00 59.97 73 SER A N 1
ATOM 531 C CA . SER A 1 73 ? -15.510 -1.234 18.144 1.00 59.97 73 SER A CA 1
ATOM 532 C C . SER A 1 73 ? -16.619 -1.700 17.200 1.00 59.97 73 SER A C 1
ATOM 534 O O . SER A 1 73 ? -17.693 -2.092 17.653 1.00 59.97 73 SER A O 1
ATOM 536 N N . LEU A 1 74 ? -16.346 -1.715 15.892 1.00 65.62 74 LEU A N 1
ATOM 537 C CA . LEU A 1 74 ? -17.222 -2.311 14.888 1.00 65.62 74 LEU A CA 1
ATOM 538 C C . LEU A 1 74 ? -17.287 -3.831 15.049 1.00 65.62 74 LEU A C 1
ATOM 540 O O . LEU A 1 74 ? -18.367 -4.410 15.128 1.00 65.62 74 LEU A O 1
ATOM 544 N N . TYR A 1 75 ? -16.121 -4.471 15.158 1.00 63.22 75 TYR A N 1
ATOM 545 C CA . TYR A 1 75 ? -16.029 -5.921 15.318 1.00 63.22 75 TYR A CA 1
ATOM 546 C C . TYR A 1 75 ? -16.658 -6.399 16.628 1.00 63.22 75 TYR A C 1
ATOM 548 O O . TYR A 1 75 ? -17.280 -7.455 16.650 1.00 63.22 75 TYR A O 1
ATOM 556 N N . GLU A 1 76 ? -16.576 -5.599 17.693 1.00 59.22 76 GLU A N 1
ATOM 557 C CA . GLU A 1 76 ? -17.240 -5.896 18.966 1.00 59.22 76 GLU A CA 1
ATOM 558 C C . GLU A 1 76 ? -18.767 -5.951 18.841 1.00 59.22 76 GLU A C 1
ATOM 560 O O . GLU A 1 76 ? -19.400 -6.838 19.408 1.00 59.22 76 GLU A O 1
ATOM 565 N N . LYS A 1 77 ? -19.359 -5.034 18.065 1.00 63.62 77 LYS A N 1
ATOM 566 C CA . LYS A 1 77 ? -20.814 -4.939 17.885 1.00 63.62 77 LYS A CA 1
ATOM 567 C C . LYS A 1 77 ? -21.380 -6.099 17.058 1.00 63.62 77 LYS A C 1
ATOM 569 O O . LYS A 1 77 ? -22.469 -6.572 17.362 1.00 63.62 77 LYS A O 1
ATOM 574 N N . TYR A 1 78 ? -20.657 -6.549 16.030 1.00 66.81 78 TYR A N 1
ATOM 575 C CA . TYR A 1 78 ? -21.144 -7.581 15.101 1.00 66.81 78 TYR A CA 1
ATOM 576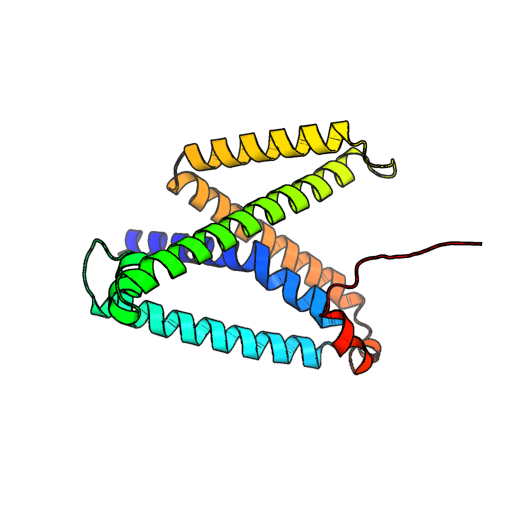 C C . TYR A 1 78 ? -20.664 -8.999 15.417 1.00 66.81 78 TYR A C 1
ATOM 578 O O . TYR A 1 78 ? -21.406 -9.948 15.183 1.00 66.81 78 TYR A O 1
ATOM 586 N N . LEU A 1 79 ? -19.441 -9.162 15.931 1.00 66.19 79 LEU A N 1
ATOM 587 C CA . LEU A 1 79 ? -18.847 -10.472 16.227 1.00 66.19 79 LEU A CA 1
ATOM 588 C C . LEU A 1 79 ? -18.689 -10.741 17.735 1.00 66.19 79 LEU A C 1
ATOM 590 O O . LEU A 1 79 ? -18.221 -11.811 18.128 1.00 66.19 79 LEU A O 1
ATOM 594 N N . GLY A 1 80 ? -19.055 -9.785 18.592 1.00 75.62 80 GLY A N 1
ATOM 595 C CA . GLY A 1 80 ? -18.883 -9.884 20.038 1.00 75.62 80 GLY A CA 1
ATOM 596 C C . GLY A 1 80 ? -17.435 -9.654 20.510 1.00 75.62 80 GLY A C 1
ATOM 597 O O . GLY A 1 80 ? -16.522 -9.419 19.710 1.00 75.62 80 GLY A O 1
ATOM 598 N N . PRO A 1 81 ? -17.188 -9.736 21.830 1.00 73.56 81 PRO A N 1
ATOM 599 C CA . PRO A 1 81 ? -15.883 -9.437 22.424 1.00 73.56 81 PRO A CA 1
ATOM 600 C C . PRO A 1 81 ? -14.778 -10.404 21.974 1.00 73.56 81 PRO A C 1
ATOM 602 O O . PRO A 1 81 ? -13.646 -9.975 21.758 1.00 73.56 81 PRO A O 1
ATOM 605 N N . LEU A 1 82 ? -15.093 -11.688 21.762 1.00 77.19 82 LEU A N 1
ATOM 606 C CA . LEU A 1 82 ? -14.139 -12.662 21.215 1.00 77.19 82 LEU A CA 1
ATOM 607 C C . LEU A 1 82 ? -13.802 -12.363 19.747 1.00 77.19 82 LEU A C 1
ATOM 609 O O . LEU A 1 82 ? -12.633 -12.392 19.361 1.00 77.19 82 LEU A O 1
ATOM 613 N N . GLY A 1 83 ? -14.805 -12.002 18.941 1.00 77.38 83 GLY A N 1
ATOM 614 C CA . GLY A 1 83 ? -14.614 -11.649 17.537 1.00 77.38 83 GLY A CA 1
ATOM 615 C C . GLY A 1 83 ? -13.750 -10.404 17.333 1.00 77.38 83 GLY A C 1
ATOM 616 O O . GLY A 1 83 ? -12.920 -10.378 16.426 1.00 77.38 83 GLY A O 1
ATOM 617 N N . LYS A 1 84 ? -13.854 -9.409 18.223 1.00 78.56 84 LYS A N 1
ATOM 618 C CA . LYS A 1 84 ? -12.961 -8.239 18.249 1.00 78.56 84 LYS A CA 1
ATOM 619 C C . LYS A 1 84 ? -11.491 -8.628 18.395 1.00 78.56 84 LYS A C 1
ATOM 621 O O . LYS A 1 84 ? -10.654 -8.108 17.654 1.00 78.56 84 LYS A O 1
ATOM 626 N N . TRP A 1 85 ? -11.166 -9.509 19.342 1.00 81.75 85 TRP A N 1
ATOM 627 C CA . TRP A 1 85 ? -9.783 -9.933 19.581 1.00 81.75 85 TRP A CA 1
ATOM 628 C C . TRP A 1 85 ? -9.217 -10.710 18.394 1.00 81.75 85 TRP A C 1
ATOM 630 O O . TRP A 1 85 ? -8.110 -10.408 17.949 1.00 81.75 85 TRP A O 1
ATOM 640 N N . VAL A 1 86 ? -9.997 -11.634 17.827 1.00 85.81 86 VAL A N 1
ATOM 641 C CA . VAL A 1 86 ? -9.591 -12.399 16.638 1.00 85.81 86 VAL A CA 1
ATOM 642 C C . VAL A 1 86 ? -9.388 -11.480 15.431 1.00 85.81 86 VAL A C 1
ATOM 644 O O . VAL A 1 86 ? -8.343 -11.545 14.788 1.00 85.81 86 VAL A O 1
ATOM 647 N N . ALA A 1 87 ? -10.332 -10.577 15.148 1.00 84.00 87 ALA A N 1
ATOM 648 C CA . ALA A 1 87 ? -10.232 -9.643 14.025 1.00 84.00 87 ALA A CA 1
ATOM 649 C C . ALA A 1 87 ? -9.046 -8.678 14.177 1.00 84.00 87 ALA A C 1
ATOM 651 O O . ALA A 1 87 ? -8.330 -8.409 13.214 1.00 84.00 87 ALA A O 1
ATOM 652 N N . THR A 1 88 ? -8.796 -8.191 15.396 1.00 84.94 88 THR A N 1
ATOM 653 C CA . THR A 1 88 ? -7.644 -7.325 15.682 1.00 84.94 88 THR A CA 1
ATOM 654 C C . THR A 1 88 ? -6.329 -8.085 15.508 1.00 84.94 88 THR A C 1
ATOM 656 O O . THR A 1 88 ? -5.407 -7.566 14.881 1.00 84.94 88 THR A O 1
ATOM 659 N N . GLY A 1 89 ? -6.248 -9.326 15.999 1.00 88.62 89 GLY A N 1
ATOM 660 C CA . GLY A 1 89 ? -5.081 -10.189 15.812 1.00 88.62 89 GLY A CA 1
ATOM 661 C C . GLY A 1 89 ? -4.803 -10.489 14.338 1.00 88.62 89 GLY A C 1
ATOM 662 O O . GLY A 1 89 ? -3.674 -10.326 13.880 1.00 88.62 89 GLY A O 1
ATOM 663 N N . ALA A 1 90 ? -5.838 -10.836 13.569 1.00 89.75 90 ALA A N 1
ATOM 664 C CA . ALA A 1 90 ? -5.730 -11.047 12.127 1.00 89.75 90 ALA A CA 1
ATOM 665 C C . ALA A 1 90 ? -5.261 -9.777 11.399 1.00 89.75 90 ALA A C 1
ATOM 667 O O . ALA A 1 90 ? -4.365 -9.841 10.560 1.00 89.75 90 ALA A O 1
ATOM 668 N N . ASN A 1 91 ? -5.806 -8.611 11.761 1.00 89.44 91 ASN A N 1
ATOM 669 C CA . ASN A 1 91 ? -5.392 -7.332 11.190 1.00 89.44 91 ASN A CA 1
ATOM 670 C C . ASN A 1 91 ? -3.914 -7.020 11.476 1.00 89.44 91 ASN A C 1
ATOM 672 O O . ASN A 1 91 ? -3.194 -6.600 10.574 1.00 89.44 91 ASN A O 1
ATOM 676 N N . LEU A 1 92 ? -3.436 -7.260 12.701 1.00 90.88 92 LEU A N 1
ATOM 677 C CA . LEU A 1 92 ? -2.022 -7.079 13.045 1.00 90.88 92 LEU A CA 1
ATOM 678 C C . LEU A 1 92 ? -1.113 -8.027 12.256 1.00 90.88 92 LEU A C 1
ATOM 680 O O . LEU A 1 92 ? -0.067 -7.598 11.776 1.00 90.88 92 LEU A O 1
ATOM 684 N N . LEU A 1 93 ? -1.523 -9.284 12.075 1.00 93.81 93 LEU A N 1
ATOM 685 C CA . LEU A 1 93 ? -0.779 -10.259 11.276 1.00 93.81 93 LEU A CA 1
ATOM 686 C C . LEU A 1 93 ? -0.684 -9.820 9.808 1.00 93.81 93 LEU A C 1
ATOM 688 O O . LEU A 1 93 ? 0.401 -9.857 9.231 1.00 93.81 93 LEU A O 1
ATOM 692 N N . ILE A 1 94 ? -1.791 -9.354 9.221 1.00 90.44 94 ILE A N 1
ATOM 693 C CA . ILE A 1 94 ? -1.821 -8.838 7.844 1.00 90.44 94 ILE A CA 1
ATOM 694 C C . ILE A 1 94 ? -0.906 -7.617 7.705 1.00 90.44 94 ILE A C 1
ATOM 696 O O . ILE A 1 94 ? -0.097 -7.568 6.781 1.00 90.44 94 ILE A O 1
ATOM 700 N N . LEU A 1 95 ? -0.989 -6.653 8.628 1.00 90.19 95 LEU A N 1
ATOM 701 C CA . LEU A 1 95 ? -0.138 -5.458 8.614 1.00 90.19 95 LEU A CA 1
ATOM 702 C C . LEU A 1 95 ? 1.345 -5.799 8.788 1.00 90.19 95 LEU A C 1
ATOM 704 O O . LEU A 1 95 ? 2.190 -5.192 8.134 1.00 90.19 95 LEU A O 1
ATOM 708 N N . TYR A 1 96 ? 1.667 -6.781 9.630 1.00 92.88 96 TYR A N 1
ATOM 709 C CA . TYR A 1 96 ? 3.036 -7.258 9.791 1.00 92.88 96 TYR A CA 1
ATOM 710 C C . TYR A 1 96 ? 3.556 -7.915 8.508 1.00 92.88 96 TYR A C 1
ATOM 712 O O . TYR A 1 96 ? 4.621 -7.545 8.023 1.00 92.88 96 TYR A O 1
ATOM 720 N N . GLY A 1 97 ? 2.779 -8.823 7.907 1.00 91.88 97 GLY A N 1
ATOM 721 C CA . GLY A 1 97 ? 3.136 -9.448 6.632 1.00 91.88 97 GLY A CA 1
ATOM 722 C C . GLY A 1 97 ? 3.327 -8.420 5.514 1.00 91.88 97 GLY A C 1
ATOM 723 O O . GLY A 1 97 ? 4.286 -8.507 4.750 1.00 91.88 97 GLY A O 1
ATOM 724 N N . LEU A 1 98 ? 2.466 -7.400 5.470 1.00 90.00 98 LEU A N 1
ATOM 725 C CA . LEU A 1 98 ? 2.569 -6.277 4.544 1.00 90.00 98 LEU A CA 1
ATOM 726 C C . LEU A 1 98 ? 3.873 -5.494 4.749 1.00 90.00 98 LEU A C 1
ATOM 728 O O . LEU A 1 98 ? 4.597 -5.242 3.788 1.00 90.00 98 LEU A O 1
ATOM 732 N N . LEU A 1 99 ? 4.203 -5.151 5.996 1.00 91.50 99 LEU A N 1
ATOM 733 C CA . LEU A 1 99 ? 5.440 -4.453 6.341 1.00 91.50 99 LEU A CA 1
ATOM 734 C C . LEU A 1 99 ? 6.675 -5.260 5.920 1.00 91.50 99 LEU A C 1
ATOM 736 O O . LEU A 1 99 ? 7.572 -4.719 5.275 1.00 91.50 99 LEU A O 1
ATOM 740 N N . THR A 1 100 ? 6.707 -6.558 6.232 1.00 91.62 100 THR A N 1
ATOM 741 C CA . THR A 1 100 ? 7.799 -7.453 5.828 1.00 91.62 100 THR A CA 1
ATOM 742 C C . THR A 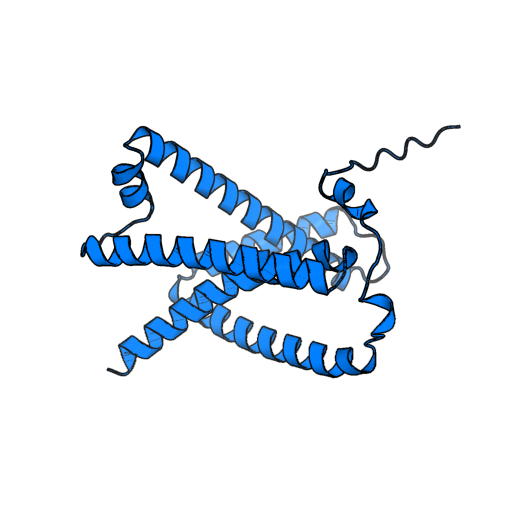1 100 ? 7.920 -7.545 4.308 1.00 91.62 100 THR A C 1
ATOM 744 O O . THR A 1 100 ? 9.034 -7.491 3.791 1.00 91.62 100 THR A O 1
ATOM 747 N N . ALA A 1 101 ? 6.803 -7.630 3.580 1.00 90.06 101 ALA A N 1
ATOM 748 C CA . ALA A 1 101 ? 6.803 -7.661 2.120 1.00 90.06 101 ALA A CA 1
ATOM 749 C C . ALA A 1 101 ? 7.344 -6.357 1.511 1.00 90.06 101 ALA A C 1
ATOM 751 O O . ALA A 1 101 ? 8.158 -6.411 0.590 1.00 90.06 101 ALA A O 1
ATOM 752 N N . TYR A 1 102 ? 6.956 -5.194 2.045 1.00 89.38 102 TYR A N 1
ATOM 753 C CA . TYR A 1 102 ? 7.469 -3.899 1.584 1.00 89.38 102 TYR A CA 1
ATOM 754 C C . TYR A 1 102 ? 8.957 -3.721 1.867 1.00 89.38 102 TYR A C 1
ATOM 756 O O . TYR A 1 102 ? 9.691 -3.267 0.990 1.00 89.38 102 TYR A O 1
ATOM 764 N N . ILE A 1 103 ? 9.417 -4.090 3.064 1.00 92.81 103 ILE A N 1
ATOM 765 C CA . ILE A 1 103 ? 10.839 -4.011 3.407 1.00 92.81 103 ILE A CA 1
ATOM 766 C C . ILE A 1 103 ? 11.636 -4.980 2.534 1.00 92.81 103 ILE A C 1
ATOM 768 O O . ILE A 1 103 ? 12.629 -4.579 1.939 1.00 92.81 103 ILE A O 1
ATOM 772 N N . GLY A 1 104 ? 11.180 -6.228 2.400 1.00 90.94 104 GLY A N 1
ATOM 773 C CA . GLY A 1 104 ? 11.836 -7.236 1.569 1.00 90.94 104 GLY A CA 1
ATOM 774 C C . GLY A 1 104 ? 11.915 -6.818 0.101 1.00 90.94 104 GLY A C 1
ATOM 775 O O . GLY A 1 104 ? 13.002 -6.805 -0.475 1.00 90.94 104 GLY A O 1
ATOM 776 N N . GLY A 1 105 ? 10.790 -6.403 -0.487 1.00 88.44 105 GLY A N 1
ATOM 777 C CA . GLY A 1 105 ? 10.733 -5.921 -1.867 1.00 88.44 105 GLY A CA 1
ATOM 778 C C . GLY A 1 105 ? 11.581 -4.667 -2.090 1.00 88.44 105 GLY A C 1
ATOM 779 O O . GLY A 1 105 ? 12.352 -4.608 -3.048 1.00 88.44 105 GLY A O 1
ATOM 780 N N . GLY A 1 106 ? 11.509 -3.695 -1.175 1.00 89.25 106 GLY A N 1
ATOM 781 C CA . GLY A 1 106 ? 12.324 -2.479 -1.211 1.00 89.25 106 GLY A CA 1
ATOM 782 C C . GLY A 1 106 ? 13.821 -2.775 -1.126 1.00 89.25 106 GLY A C 1
ATOM 783 O O . GLY A 1 106 ? 14.596 -2.259 -1.933 1.00 89.25 106 GLY A O 1
ATOM 784 N N . THR A 1 107 ? 14.226 -3.670 -0.221 1.00 92.19 107 THR A N 1
ATOM 785 C CA . THR A 1 107 ? 15.607 -4.153 -0.130 1.00 92.19 107 THR A CA 1
ATOM 786 C C . THR A 1 107 ? 16.053 -4.763 -1.451 1.00 92.19 107 THR A C 1
ATOM 788 O O . THR A 1 107 ? 17.107 -4.386 -1.952 1.00 92.19 107 THR A O 1
ATOM 791 N N . THR A 1 108 ? 15.277 -5.676 -2.046 1.00 89.75 108 THR A N 1
ATOM 792 C CA . THR A 1 108 ? 15.663 -6.323 -3.310 1.00 89.75 108 THR A CA 1
ATOM 793 C C . THR A 1 108 ? 15.869 -5.305 -4.431 1.00 89.75 108 THR A C 1
ATOM 795 O O . THR A 1 108 ? 16.856 -5.403 -5.160 1.00 89.75 108 THR A O 1
ATOM 798 N N . ILE A 1 109 ? 14.990 -4.305 -4.546 1.00 90.31 109 ILE A N 1
ATOM 799 C CA . ILE A 1 109 ? 15.099 -3.246 -5.560 1.00 90.31 109 ILE A CA 1
ATOM 800 C C . ILE A 1 109 ? 16.379 -2.424 -5.353 1.00 90.31 109 ILE A C 1
ATOM 802 O O . ILE A 1 109 ? 17.155 -2.251 -6.293 1.00 90.31 109 ILE A O 1
ATOM 806 N N . ILE A 1 110 ? 16.641 -1.961 -4.128 1.00 91.38 110 ILE A N 1
ATOM 807 C CA . ILE A 1 110 ? 17.813 -1.125 -3.818 1.00 91.38 110 ILE A CA 1
ATOM 808 C C . ILE A 1 110 ? 19.114 -1.919 -3.979 1.00 91.38 110 ILE A C 1
ATOM 810 O O . ILE A 1 110 ? 20.059 -1.443 -4.605 1.00 91.38 110 ILE A O 1
ATOM 814 N N . VAL A 1 111 ? 19.163 -3.150 -3.465 1.00 90.88 111 VAL A N 1
ATOM 815 C CA . VAL A 1 111 ? 20.317 -4.051 -3.605 1.00 90.88 111 VAL A CA 1
ATOM 816 C C . VAL A 1 111 ? 20.632 -4.306 -5.076 1.00 90.88 111 VAL A C 1
ATOM 818 O O . VAL A 1 111 ? 21.801 -4.255 -5.459 1.00 90.88 111 VAL A O 1
ATOM 821 N N . SER A 1 112 ? 19.606 -4.547 -5.900 1.00 88.94 112 SER A N 1
ATOM 822 C CA . SER A 1 112 ? 19.768 -4.770 -7.342 1.00 88.94 112 SER A CA 1
ATOM 823 C C . SER A 1 112 ? 20.271 -3.513 -8.051 1.00 88.94 112 SER A C 1
ATOM 825 O O . SER A 1 112 ? 21.143 -3.603 -8.911 1.00 88.94 112 SER A O 1
ATOM 827 N N . ALA A 1 113 ? 19.785 -2.334 -7.654 1.00 88.06 113 ALA A N 1
ATOM 828 C CA . ALA A 1 113 ? 20.250 -1.059 -8.193 1.00 88.06 113 ALA A CA 1
ATOM 829 C C . ALA A 1 113 ? 21.725 -0.774 -7.847 1.00 88.06 113 ALA A C 1
ATOM 831 O O . ALA A 1 113 ? 22.459 -0.270 -8.692 1.00 88.06 113 ALA A O 1
ATOM 832 N N . ILE A 1 114 ? 22.173 -1.126 -6.634 1.00 87.19 114 ILE A N 1
ATOM 833 C CA . ILE A 1 114 ? 23.559 -0.915 -6.177 1.00 87.19 114 ILE A CA 1
ATOM 834 C C . ILE A 1 114 ? 24.518 -1.960 -6.766 1.00 87.19 114 ILE A C 1
ATOM 836 O O . ILE A 1 114 ? 25.616 -1.622 -7.199 1.00 87.19 114 ILE A O 1
ATOM 840 N N . SER A 1 115 ? 24.120 -3.234 -6.771 1.00 84.19 115 SER A N 1
ATOM 841 C CA . SER A 1 115 ? 24.993 -4.351 -7.169 1.00 84.19 115 SER A CA 1
ATOM 842 C C . SER A 1 115 ? 25.054 -4.536 -8.691 1.00 84.19 115 SER A C 1
ATOM 844 O O . SER A 1 115 ? 25.948 -5.214 -9.207 1.00 84.19 115 SER A O 1
ATOM 846 N N . GLY A 1 116 ? 24.119 -3.943 -9.441 1.00 79.12 116 GLY A N 1
ATOM 847 C CA . GLY A 1 116 ? 24.053 -4.065 -10.893 1.00 79.12 116 GLY A CA 1
ATOM 848 C C . GLY A 1 116 ? 23.985 -5.532 -11.338 1.00 79.12 116 GLY A C 1
ATOM 849 O O . GLY A 1 116 ? 23.037 -6.240 -11.017 1.00 79.12 116 GLY A O 1
ATOM 850 N N . LYS A 1 117 ? 25.002 -5.997 -12.082 1.00 66.31 117 LYS A N 1
ATOM 851 C CA . LYS A 1 117 ? 25.112 -7.391 -12.570 1.00 66.31 117 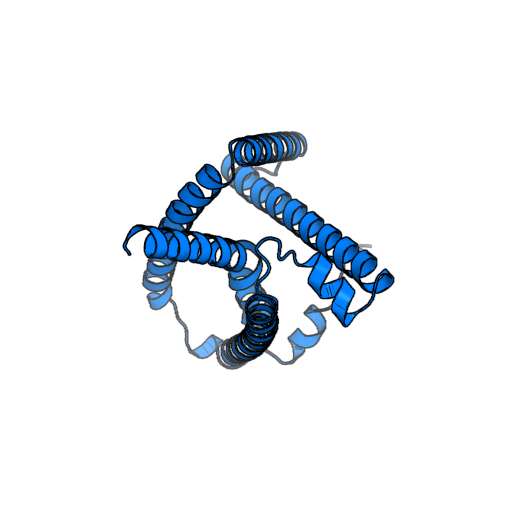LYS A CA 1
ATOM 852 C C . LYS A 1 117 ? 25.850 -8.341 -11.618 1.00 66.31 117 LYS A C 1
ATOM 854 O O . LYS A 1 117 ? 25.986 -9.521 -11.931 1.00 66.31 117 LYS A O 1
ATOM 859 N N . THR A 1 118 ? 26.384 -7.844 -10.505 1.00 69.94 118 THR A N 1
ATOM 860 C CA . THR A 1 118 ? 27.104 -8.679 -9.533 1.00 69.94 118 THR A CA 1
ATOM 861 C C . THR A 1 118 ? 26.127 -9.361 -8.580 1.00 69.94 118 THR A C 1
ATOM 863 O O . THR A 1 118 ? 25.082 -8.800 -8.250 1.00 69.94 118 THR A O 1
ATOM 866 N N . ALA A 1 119 ? 26.437 -10.596 -8.171 1.00 68.69 119 ALA A N 1
ATOM 867 C CA . ALA A 1 119 ? 25.567 -11.352 -7.278 1.00 68.69 119 ALA A CA 1
ATOM 868 C C . ALA A 1 119 ? 25.375 -10.591 -5.951 1.00 68.69 119 ALA A C 1
ATOM 870 O O . ALA A 1 119 ? 26.358 -10.098 -5.388 1.00 68.69 119 ALA A O 1
ATOM 871 N N . PRO A 1 120 ? 24.135 -10.486 -5.440 1.00 68.62 120 PRO A N 1
ATOM 872 C CA . PRO A 1 120 ? 23.862 -9.730 -4.229 1.00 68.62 120 PRO A CA 1
ATOM 873 C C . PRO A 1 120 ? 24.612 -10.331 -3.037 1.00 68.62 120 PRO A C 1
ATOM 875 O O . PRO A 1 120 ? 24.460 -11.506 -2.706 1.00 68.62 120 PRO A O 1
ATOM 878 N N . ASN A 1 121 ? 25.429 -9.509 -2.377 1.00 80.81 121 ASN A N 1
ATOM 879 C CA . ASN A 1 121 ? 26.115 -9.888 -1.147 1.00 80.81 121 ASN A CA 1
ATOM 880 C C . ASN A 1 121 ? 25.102 -9.928 0.015 1.00 80.81 121 ASN A C 1
ATOM 882 O O . ASN A 1 121 ? 24.365 -8.961 0.242 1.00 80.81 121 ASN A O 1
ATOM 886 N N . SER A 1 122 ? 25.085 -11.022 0.782 1.00 85.38 122 SER A N 1
ATOM 887 C CA . SER A 1 122 ? 24.229 -11.184 1.966 1.00 85.38 122 SER A CA 1
ATOM 888 C C . SER A 1 122 ? 24.429 -10.064 2.993 1.00 85.38 122 SER A C 1
ATOM 890 O O . SER A 1 122 ? 23.459 -9.599 3.589 1.00 85.38 122 SER A O 1
ATOM 892 N N . LEU A 1 123 ? 25.664 -9.572 3.154 1.00 87.62 123 LEU A N 1
ATOM 893 C CA . LEU A 1 123 ? 25.968 -8.449 4.047 1.00 87.62 123 LEU A CA 1
ATOM 894 C C . LEU A 1 123 ? 25.344 -7.142 3.550 1.00 87.62 123 LEU A C 1
ATOM 896 O O . LEU A 1 123 ? 24.756 -6.404 4.334 1.00 87.62 123 LEU A O 1
ATOM 900 N N . LEU A 1 124 ? 25.419 -6.877 2.243 1.00 87.75 124 LEU A N 1
ATOM 901 C CA . LEU A 1 124 ? 24.825 -5.683 1.637 1.00 87.75 124 LEU A CA 1
ATOM 902 C C . LEU A 1 124 ? 23.298 -5.717 1.776 1.00 87.75 124 LEU A C 1
ATOM 904 O O . LEU A 1 124 ? 22.693 -4.725 2.172 1.00 87.75 124 LEU A O 1
ATOM 908 N N . THR A 1 125 ? 22.684 -6.878 1.542 1.00 89.38 125 THR A N 1
ATOM 909 C CA . THR A 1 125 ? 21.236 -7.084 1.710 1.00 89.38 125 THR A CA 1
ATOM 910 C C . THR A 1 125 ? 20.785 -6.808 3.147 1.00 89.38 125 THR A C 1
ATOM 912 O O . THR A 1 125 ? 19.787 -6.118 3.361 1.00 89.38 125 THR A O 1
ATOM 915 N N . LEU A 1 126 ? 21.537 -7.295 4.140 1.00 91.38 126 LEU A N 1
ATOM 916 C CA . LEU A 1 126 ? 21.254 -7.051 5.555 1.00 91.38 126 LEU A CA 1
ATOM 917 C C . LEU A 1 126 ? 21.397 -5.567 5.924 1.00 91.38 126 LEU A C 1
ATOM 919 O O . LEU A 1 126 ? 20.501 -5.012 6.559 1.00 91.38 126 LEU A O 1
ATOM 923 N N . ILE A 1 127 ? 22.470 -4.908 5.475 1.00 92.25 127 ILE A N 1
ATOM 924 C CA . ILE A 1 127 ? 22.695 -3.474 5.716 1.00 92.25 127 ILE A CA 1
ATOM 925 C C . ILE A 1 127 ? 21.562 -2.638 5.112 1.00 92.25 127 ILE A C 1
ATOM 927 O O . ILE A 1 127 ? 20.992 -1.798 5.805 1.00 92.25 127 ILE A O 1
ATOM 931 N N . VAL A 1 128 ? 21.195 -2.889 3.851 1.00 92.81 128 VAL A N 1
ATOM 932 C CA . VAL A 1 128 ? 20.108 -2.166 3.172 1.00 92.81 128 VAL A CA 1
ATOM 933 C C . VAL A 1 128 ? 18.774 -2.387 3.884 1.00 92.81 128 VAL A C 1
ATOM 935 O O . VAL A 1 128 ? 18.029 -1.431 4.078 1.00 92.81 128 VAL A O 1
ATOM 938 N N . THR A 1 129 ? 18.494 -3.612 4.335 1.00 93.31 129 THR A N 1
ATOM 939 C CA . THR A 1 129 ? 17.260 -3.937 5.070 1.00 93.31 129 THR A CA 1
ATOM 940 C C . THR A 1 129 ? 17.159 -3.170 6.384 1.00 93.31 129 THR A C 1
ATOM 942 O O . THR A 1 129 ? 16.126 -2.565 6.666 1.00 93.31 129 THR A O 1
ATOM 945 N N . ILE A 1 130 ? 18.232 -3.166 7.183 1.00 94.75 130 ILE A N 1
ATOM 946 C CA . ILE A 1 130 ? 18.273 -2.448 8.464 1.00 94.75 130 ILE A CA 1
ATOM 947 C C . ILE A 1 130 ? 18.141 -0.944 8.230 1.00 94.75 130 ILE A C 1
ATOM 949 O O . ILE A 1 130 ? 17.360 -0.283 8.915 1.00 94.75 130 ILE A O 1
ATOM 953 N N . LEU A 1 131 ? 18.862 -0.407 7.244 1.00 94.06 131 LEU A N 1
ATOM 954 C CA . LEU A 1 131 ? 18.799 1.009 6.903 1.00 94.06 131 LEU A CA 1
ATOM 955 C C . LEU A 1 131 ? 17.376 1.410 6.497 1.00 94.06 131 LEU A C 1
ATOM 957 O O . LEU A 1 131 ? 16.831 2.365 7.042 1.00 94.06 131 LEU A O 1
ATOM 961 N N . LEU A 1 132 ? 16.744 0.638 5.611 1.00 93.19 132 LEU A N 1
ATOM 962 C CA . LEU A 1 132 ? 15.383 0.885 5.142 1.00 93.19 132 LEU A CA 1
ATOM 963 C C . LEU A 1 132 ? 14.361 0.803 6.286 1.00 93.19 132 LEU A C 1
ATOM 965 O O . LEU A 1 132 ? 13.488 1.666 6.384 1.00 93.19 132 LEU A O 1
ATOM 969 N N . PHE A 1 133 ? 14.503 -0.164 7.198 1.00 94.19 133 PHE A N 1
ATOM 970 C CA . PHE A 1 133 ? 13.655 -0.272 8.388 1.00 94.19 133 PHE A CA 1
ATOM 971 C C . PHE A 1 133 ? 13.788 0.942 9.318 1.00 94.19 133 PHE A C 1
ATOM 973 O O . PHE A 1 133 ? 12.774 1.506 9.737 1.00 94.19 133 PHE A O 1
ATOM 980 N N . ILE A 1 134 ? 15.018 1.372 9.620 1.00 93.81 134 ILE A N 1
ATOM 981 C CA . ILE A 1 134 ? 15.273 2.531 10.487 1.00 93.81 134 ILE A CA 1
ATOM 982 C C . ILE A 1 134 ? 14.741 3.808 9.834 1.00 93.81 134 ILE A C 1
ATOM 984 O O . ILE A 1 134 ? 14.051 4.584 10.493 1.00 93.81 134 ILE A O 1
ATOM 988 N N . THR A 1 135 ? 15.010 4.019 8.543 1.00 90.56 135 THR A N 1
ATOM 989 C CA . THR A 1 135 ? 14.552 5.208 7.818 1.00 90.56 135 THR A CA 1
ATOM 990 C C . THR A 1 135 ? 13.030 5.285 7.769 1.00 90.56 135 THR A C 1
ATOM 992 O O . THR A 1 135 ? 12.478 6.329 8.112 1.00 90.56 135 THR A O 1
ATOM 995 N N . LEU A 1 136 ? 12.336 4.199 7.406 1.00 89.75 136 LEU A N 1
ATOM 996 C CA . LEU A 1 136 ? 10.868 4.168 7.388 1.00 89.75 136 LEU A CA 1
ATOM 997 C C . LEU A 1 136 ? 10.285 4.408 8.786 1.00 89.75 136 LEU A C 1
ATOM 999 O O . LEU A 1 136 ? 9.369 5.216 8.939 1.00 89.75 136 LEU A O 1
ATOM 1003 N N . SER A 1 137 ? 10.858 3.772 9.812 1.00 89.88 137 SER A N 1
ATOM 1004 C CA . SER A 1 137 ? 10.422 3.948 11.201 1.00 89.88 137 SER A CA 1
ATOM 1005 C C . SER A 1 137 ? 10.591 5.397 11.665 1.00 89.88 137 SER A C 1
ATOM 1007 O O . SER A 1 137 ? 9.648 5.989 12.192 1.00 89.88 137 SER A O 1
ATOM 1009 N N . ALA A 1 138 ? 11.742 6.017 11.390 1.00 88.81 138 ALA A N 1
ATOM 1010 C CA . ALA A 1 138 ? 11.992 7.424 11.697 1.00 88.81 138 ALA A CA 1
ATOM 1011 C C . ALA A 1 138 ? 11.016 8.358 10.960 1.00 88.81 138 ALA A C 1
ATOM 1013 O O . ALA A 1 138 ? 10.494 9.304 11.551 1.00 88.81 138 ALA A O 1
ATOM 1014 N N . PHE A 1 139 ? 10.706 8.060 9.695 1.00 85.81 139 PHE A N 1
ATOM 1015 C CA . PHE A 1 139 ? 9.748 8.831 8.901 1.00 85.81 139 PHE A CA 1
ATOM 1016 C C . PHE A 1 139 ? 8.336 8.779 9.494 1.00 85.81 139 PHE A C 1
ATOM 1018 O O . PHE A 1 139 ? 7.654 9.799 9.573 1.00 85.81 139 PHE A O 1
ATOM 1025 N N . THR A 1 140 ? 7.908 7.603 9.964 1.00 84.75 140 THR A N 1
ATOM 1026 C CA . THR A 1 140 ? 6.605 7.442 10.629 1.00 84.75 140 THR A CA 1
ATOM 1027 C C . THR A 1 140 ? 6.553 8.095 12.011 1.00 84.75 140 THR A C 1
ATOM 1029 O O . THR A 1 140 ? 5.515 8.643 12.383 1.00 84.75 140 THR A O 1
ATOM 1032 N N . ALA A 1 141 ? 7.673 8.127 12.743 1.00 86.31 141 ALA A N 1
ATOM 1033 C CA . ALA A 1 141 ? 7.779 8.822 14.027 1.00 86.31 141 ALA A CA 1
ATOM 1034 C C . ALA A 1 141 ? 7.686 10.355 13.888 1.00 86.31 141 ALA A C 1
ATOM 1036 O O . ALA A 1 141 ? 7.249 11.029 14.818 1.00 86.31 141 ALA A O 1
ATOM 1037 N N . GLY A 1 142 ? 8.030 10.906 12.717 1.00 79.38 142 GLY A N 1
ATOM 1038 C CA . GLY A 1 142 ? 7.925 12.337 12.398 1.00 79.38 142 GLY A CA 1
ATOM 1039 C C . GLY A 1 142 ? 6.494 12.888 12.278 1.00 79.38 142 GLY A C 1
ATOM 1040 O O . GLY A 1 142 ? 6.315 14.092 12.094 1.00 79.38 142 GLY A O 1
ATOM 1041 N N . GLY A 1 143 ? 5.468 12.038 12.397 1.00 81.50 143 GLY A N 1
ATOM 1042 C CA . GLY A 1 143 ? 4.060 12.433 12.452 1.00 81.50 143 GLY A CA 1
ATOM 1043 C C . GLY A 1 143 ? 3.269 12.144 11.172 1.00 81.50 143 GLY A C 1
ATOM 1044 O O . GLY A 1 143 ? 3.760 12.238 10.047 1.00 81.50 143 GLY A O 1
ATOM 1045 N N . THR A 1 144 ? 1.985 11.825 11.340 1.00 76.94 144 THR A N 1
ATOM 1046 C CA . THR A 1 144 ? 1.088 11.377 10.257 1.00 76.94 144 THR A CA 1
ATOM 1047 C C . THR A 1 144 ? 0.835 12.444 9.191 1.00 76.94 144 THR A C 1
ATOM 1049 O O . THR A 1 144 ? 0.725 12.121 8.010 1.00 76.94 144 THR A O 1
ATOM 1052 N N . SER A 1 145 ? 0.811 13.724 9.573 1.00 78.81 145 SER A N 1
ATOM 1053 C CA . SER A 1 145 ? 0.658 14.847 8.637 1.00 78.81 145 SER A CA 1
ATOM 1054 C C . SER A 1 145 ? 1.826 14.966 7.658 1.00 78.81 145 SER A C 1
ATOM 1056 O O . SER A 1 145 ? 1.628 15.371 6.514 1.00 78.81 145 SER A O 1
ATOM 1058 N N . PHE A 1 146 ? 3.039 14.620 8.099 1.00 81.88 146 PHE A N 1
ATOM 1059 C CA . PHE A 1 146 ? 4.223 14.615 7.248 1.00 81.88 146 PHE A CA 1
ATOM 1060 C C . PHE A 1 146 ? 4.135 13.460 6.252 1.00 81.88 146 PHE A C 1
ATOM 1062 O O . PHE A 1 146 ? 4.126 13.698 5.048 1.00 81.88 146 PHE A O 1
ATOM 1069 N N . VAL A 1 147 ? 3.921 12.235 6.742 1.00 84.88 147 VAL A N 1
ATOM 1070 C CA . VAL A 1 147 ? 3.756 11.031 5.907 1.00 84.88 147 VAL A CA 1
ATOM 1071 C C . VAL A 1 147 ? 2.697 11.233 4.819 1.00 84.88 147 VAL A C 1
ATOM 1073 O O . VAL A 1 147 ? 2.927 10.918 3.654 1.00 84.88 147 VAL A O 1
ATOM 1076 N N . ALA A 1 148 ? 1.557 11.824 5.174 1.00 83.31 148 ALA A N 1
ATOM 1077 C CA . ALA A 1 148 ? 0.461 12.043 4.243 1.00 83.31 148 ALA A CA 1
ATOM 1078 C C . ALA A 1 148 ? 0.798 13.040 3.111 1.00 83.31 148 ALA A C 1
ATOM 1080 O O . ALA A 1 148 ? 0.399 12.807 1.971 1.00 83.31 148 ALA A O 1
ATOM 1081 N N . ARG A 1 149 ? 1.584 14.097 3.379 1.00 84.25 149 ARG A N 1
ATOM 1082 C CA . ARG A 1 149 ? 2.058 15.029 2.332 1.00 84.25 149 ARG A CA 1
ATOM 1083 C C . ARG A 1 149 ? 3.061 14.376 1.379 1.00 84.25 149 ARG A C 1
ATOM 1085 O O . ARG A 1 149 ? 3.001 14.605 0.176 1.00 84.25 149 ARG A O 1
ATOM 1092 N N . TYR A 1 150 ? 3.971 13.550 1.897 1.00 86.00 150 TYR A N 1
ATOM 1093 C CA . TYR A 1 150 ? 4.918 12.819 1.045 1.00 86.00 150 TYR A CA 1
ATOM 1094 C C . TYR A 1 150 ? 4.210 11.775 0.192 1.00 86.00 150 TYR A C 1
ATOM 1096 O O . TYR A 1 150 ? 4.524 11.644 -0.987 1.00 86.00 150 TYR A O 1
ATOM 1104 N N . ASN A 1 151 ? 3.223 11.075 0.753 1.00 88.19 151 ASN A N 1
ATOM 1105 C CA . ASN A 1 151 ? 2.407 10.141 -0.010 1.00 88.19 151 ASN A CA 1
ATOM 1106 C C . ASN A 1 151 ? 1.693 10.834 -1.182 1.00 88.19 151 ASN A C 1
ATOM 1108 O O . ASN A 1 151 ? 1.675 10.293 -2.281 1.00 88.19 151 ASN A O 1
ATOM 1112 N N . GLU A 1 152 ? 1.143 12.034 -0.980 1.00 86.38 152 GLU A N 1
ATOM 1113 C CA . GLU A 1 152 ? 0.536 12.816 -2.066 1.00 86.38 152 GLU A CA 1
ATOM 1114 C C . GLU A 1 152 ? 1.529 13.100 -3.209 1.00 86.38 152 GLU A C 1
ATOM 1116 O O . GLU A 1 152 ? 1.198 12.903 -4.380 1.00 86.38 152 GLU A O 1
ATOM 1121 N N . LEU A 1 153 ? 2.770 13.469 -2.880 1.00 89.50 153 LEU A N 1
ATOM 1122 C CA . LEU A 1 153 ? 3.822 13.695 -3.874 1.00 89.50 153 LEU A CA 1
ATOM 1123 C C . LEU A 1 153 ? 4.240 12.399 -4.589 1.00 89.50 153 LEU A C 1
ATOM 1125 O O . LEU A 1 153 ? 4.373 12.386 -5.814 1.00 89.50 153 LEU A O 1
ATOM 1129 N N . LEU A 1 154 ? 4.407 11.299 -3.848 1.00 88.69 154 LEU A N 1
ATOM 1130 C CA . LEU A 1 154 ? 4.734 9.984 -4.412 1.00 88.69 154 LEU A CA 1
ATOM 1131 C C . LEU A 1 154 ? 3.638 9.484 -5.357 1.00 88.69 154 LEU A C 1
ATOM 1133 O O . LEU A 1 154 ? 3.941 8.928 -6.407 1.00 88.69 154 LEU A O 1
ATOM 1137 N N . MET A 1 155 ? 2.373 9.727 -5.019 1.00 89.12 155 MET A N 1
ATOM 1138 C CA . MET A 1 155 ? 1.224 9.378 -5.852 1.00 89.12 155 MET A CA 1
ATOM 1139 C C . MET A 1 155 ? 1.216 10.131 -7.182 1.00 89.12 155 MET A C 1
ATOM 1141 O O . MET A 1 155 ? 0.964 9.525 -8.225 1.00 89.12 155 MET A O 1
ATOM 1145 N N . LEU A 1 156 ? 1.539 11.427 -7.172 1.00 89.25 156 LEU A N 1
ATOM 1146 C CA . LEU A 1 156 ? 1.699 12.204 -8.404 1.00 89.25 156 LEU A CA 1
ATOM 1147 C C . LEU A 1 156 ? 2.833 11.649 -9.271 1.00 89.25 156 LEU A C 1
ATOM 1149 O O . LEU A 1 156 ? 2.641 11.424 -10.466 1.00 89.25 156 LEU A O 1
ATOM 1153 N N . PHE A 1 157 ? 3.992 11.375 -8.669 1.00 91.00 157 PHE A N 1
ATOM 1154 C CA . PHE A 1 157 ? 5.132 10.800 -9.382 1.00 91.00 157 PHE A CA 1
ATOM 1155 C C . PHE A 1 157 ? 4.813 9.418 -9.972 1.00 91.00 157 PHE A C 1
ATOM 1157 O O . PHE A 1 157 ? 5.159 9.131 -11.121 1.00 91.00 157 PHE A O 1
ATOM 1164 N N . LEU A 1 158 ? 4.107 8.577 -9.215 1.00 89.19 158 LEU A N 1
ATOM 1165 C CA . LEU A 1 158 ? 3.667 7.262 -9.663 1.00 89.19 158 LEU A CA 1
ATOM 1166 C C . LEU A 1 158 ? 2.685 7.366 -10.833 1.00 89.19 158 LEU A C 1
ATOM 1168 O O . LEU A 1 158 ? 2.831 6.634 -11.807 1.00 89.19 158 LEU A O 1
ATOM 1172 N N . GLY A 1 159 ? 1.735 8.304 -10.781 1.00 88.38 159 GLY A N 1
ATOM 1173 C CA . GLY A 1 159 ? 0.800 8.563 -11.876 1.00 88.38 159 GLY A CA 1
ATOM 1174 C C . GLY A 1 159 ? 1.502 8.997 -13.165 1.00 88.38 159 GLY A C 1
ATOM 1175 O O . GLY A 1 159 ? 1.197 8.475 -14.236 1.00 88.38 159 GLY A O 1
ATOM 1176 N N . ILE A 1 160 ? 2.494 9.889 -13.065 1.00 91.38 160 ILE A N 1
ATOM 1177 C CA . ILE A 1 160 ? 3.313 10.323 -14.210 1.00 91.38 160 ILE A CA 1
ATOM 1178 C C . ILE A 1 160 ? 4.134 9.155 -14.769 1.00 91.38 160 ILE A C 1
ATOM 1180 O O . ILE A 1 160 ? 4.180 8.950 -15.984 1.00 91.38 160 ILE A O 1
ATOM 1184 N N . SER A 1 161 ? 4.755 8.366 -13.891 1.00 89.62 161 SER A N 1
ATOM 1185 C CA . SER A 1 161 ? 5.542 7.191 -14.280 1.00 89.62 161 SER A CA 1
ATOM 1186 C C . SER A 1 161 ? 4.670 6.149 -14.981 1.00 89.62 161 SER A C 1
ATOM 1188 O O . SER A 1 161 ? 5.046 5.628 -16.028 1.00 89.62 161 SER A O 1
ATOM 1190 N N . PHE A 1 162 ? 3.470 5.896 -14.457 1.00 87.69 162 PHE A N 1
ATOM 1191 C CA . PHE A 1 162 ? 2.498 4.992 -15.059 1.00 87.69 162 PHE A CA 1
ATOM 1192 C C . PHE A 1 162 ? 2.019 5.490 -16.427 1.00 87.69 162 PHE A C 1
ATOM 1194 O O . PHE A 1 162 ? 2.038 4.727 -17.388 1.00 87.69 162 PHE A O 1
ATOM 1201 N N . ALA A 1 163 ? 1.657 6.770 -16.556 1.00 89.31 163 ALA A N 1
ATOM 1202 C CA . ALA A 1 163 ? 1.266 7.349 -17.842 1.00 89.31 163 ALA A CA 1
ATOM 1203 C C . ALA A 1 163 ? 2.393 7.232 -18.883 1.00 89.31 163 ALA A C 1
ATOM 1205 O O . ALA A 1 163 ? 2.147 6.850 -20.026 1.00 89.31 163 ALA A O 1
ATOM 1206 N N . SER A 1 164 ? 3.637 7.482 -18.467 1.00 89.25 164 SER A N 1
ATOM 1207 C CA . SER A 1 164 ? 4.821 7.332 -19.320 1.00 89.25 164 SER A CA 1
ATOM 1208 C C . SER A 1 164 ? 5.010 5.882 -19.777 1.00 89.25 164 SER A C 1
ATOM 1210 O O . SER A 1 164 ? 5.221 5.634 -20.965 1.00 89.25 164 SER A O 1
ATOM 1212 N N . LEU A 1 165 ? 4.861 4.916 -18.862 1.00 86.56 165 LEU A N 1
ATOM 1213 C CA . LEU A 1 165 ? 4.906 3.485 -19.177 1.00 86.56 165 LEU A CA 1
ATOM 1214 C C . LEU A 1 165 ? 3.811 3.074 -20.165 1.00 86.56 165 LEU A C 1
ATOM 1216 O O . LEU A 1 165 ? 4.092 2.315 -21.086 1.00 86.56 165 LEU A O 1
ATOM 1220 N N . VAL A 1 166 ? 2.584 3.580 -20.014 1.00 85.75 166 VAL A N 1
ATOM 1221 C CA . VAL A 1 166 ? 1.474 3.282 -20.936 1.00 85.75 166 VAL A CA 1
ATOM 1222 C C . VAL A 1 166 ? 1.761 3.828 -22.335 1.00 85.75 166 VAL A C 1
ATOM 1224 O O . VAL A 1 166 ? 1.574 3.112 -23.317 1.00 85.75 166 VAL A O 1
ATOM 1227 N N . ILE A 1 167 ? 2.264 5.062 -22.440 1.00 88.62 167 ILE A N 1
ATOM 1228 C CA . ILE A 1 167 ? 2.609 5.675 -23.730 1.00 88.62 167 ILE A CA 1
ATOM 1229 C C . ILE A 1 167 ? 3.708 4.863 -24.427 1.00 88.62 167 ILE A C 1
ATOM 1231 O O . ILE A 1 167 ? 3.535 4.473 -25.580 1.00 88.62 167 ILE A O 1
ATOM 1235 N N . MET A 1 168 ? 4.796 4.535 -23.724 1.00 86.50 168 MET A N 1
ATOM 1236 C CA . MET A 1 168 ? 5.890 3.727 -24.283 1.00 86.50 168 MET A CA 1
ATOM 1237 C C . MET A 1 168 ? 5.457 2.289 -24.614 1.00 86.50 168 MET A C 1
ATOM 1239 O O . MET A 1 168 ? 5.855 1.734 -25.639 1.00 86.50 168 MET A O 1
ATOM 1243 N N . GLY A 1 169 ? 4.631 1.685 -23.758 1.00 78.00 169 GLY A N 1
ATOM 1244 C CA . GLY A 1 169 ? 4.149 0.314 -23.906 1.00 78.00 169 GLY A CA 1
ATOM 1245 C C . GLY A 1 169 ? 3.141 0.142 -25.041 1.00 78.00 169 GLY A C 1
ATOM 1246 O O . GLY A 1 169 ? 3.118 -0.914 -25.668 1.00 78.00 169 GLY A O 1
ATOM 1247 N N . SER A 1 170 ? 2.360 1.180 -25.364 1.00 74.19 170 SER A N 1
ATOM 1248 C CA . SER A 1 170 ? 1.347 1.133 -26.429 1.00 74.19 170 SER A CA 1
ATOM 1249 C C . SER A 1 170 ? 1.915 0.791 -27.814 1.00 74.19 170 SER A C 1
ATOM 1251 O O . SER A 1 170 ? 1.214 0.191 -28.626 1.00 74.19 170 SER A O 1
ATOM 1253 N N . GLY A 1 171 ? 3.198 1.085 -28.061 1.00 68.75 171 GLY A N 1
ATOM 1254 C CA . GLY A 1 171 ? 3.892 0.747 -29.308 1.00 68.75 171 GLY A CA 1
ATOM 1255 C C . GLY A 1 171 ? 4.308 -0.725 -29.458 1.00 68.75 171 GLY A C 1
ATOM 1256 O O . GLY A 1 171 ? 4.728 -1.108 -30.542 1.00 68.75 171 GLY A O 1
ATOM 1257 N N . HIS A 1 172 ? 4.196 -1.547 -28.406 1.00 64.19 172 HIS A N 1
ATOM 1258 C CA . HIS A 1 172 ? 4.653 -2.949 -28.379 1.00 64.19 172 HIS A CA 1
ATOM 1259 C C . HIS A 1 172 ? 3.512 -3.955 -28.101 1.00 64.19 172 HIS A C 1
ATOM 1261 O O . HIS A 1 172 ? 3.762 -5.102 -27.730 1.00 64.19 172 HIS A O 1
ATOM 1267 N N . LEU A 1 173 ? 2.247 -3.537 -28.240 1.00 61.72 173 LEU A N 1
ATOM 1268 C CA . LEU A 1 173 ? 1.081 -4.380 -27.958 1.00 61.72 173 LEU A CA 1
ATOM 1269 C C . LEU A 1 173 ? 0.782 -5.337 -29.124 1.00 61.72 173 LEU A C 1
ATOM 1271 O O . LEU A 1 173 ? 0.013 -5.016 -30.030 1.00 61.72 173 LEU A O 1
ATOM 1275 N N . GLU A 1 174 ? 1.335 -6.549 -29.082 1.00 60.22 174 GLU A N 1
ATOM 1276 C CA . GLU A 1 174 ? 0.899 -7.629 -29.971 1.00 60.22 174 GLU A CA 1
ATOM 1277 C C . GLU A 1 174 ? -0.441 -8.214 -29.493 1.00 60.22 174 GLU A C 1
ATOM 1279 O O . GLU A 1 174 ? -0.493 -9.109 -28.647 1.00 60.22 174 GLU A O 1
ATOM 1284 N N . LEU A 1 175 ? -1.546 -7.715 -30.064 1.00 55.47 175 LEU A N 1
ATOM 1285 C CA . LEU A 1 175 ? -2.924 -8.161 -29.787 1.00 55.47 175 LEU A CA 1
ATOM 1286 C C . LEU A 1 175 ? -3.130 -9.684 -29.920 1.00 55.47 175 LEU A C 1
ATOM 1288 O O . LEU A 1 175 ? -4.057 -10.233 -29.325 1.00 55.47 175 LEU A O 1
ATOM 1292 N N . HIS A 1 176 ? -2.273 -10.374 -30.677 1.00 49.50 176 HIS A N 1
ATOM 1293 C CA . HIS A 1 176 ? -2.387 -11.808 -30.940 1.00 49.50 176 HIS A CA 1
ATOM 1294 C C . HIS A 1 176 ? -2.020 -12.691 -29.728 1.00 49.50 176 HIS A C 1
ATO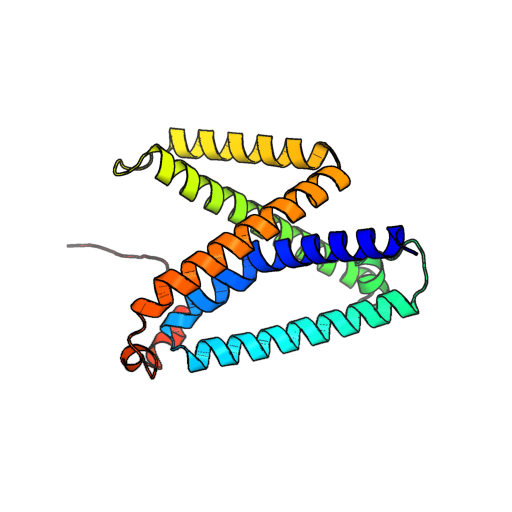M 1296 O O . HIS A 1 176 ? -2.606 -13.756 -29.558 1.00 49.50 176 HIS A O 1
ATOM 1302 N N . ASN A 1 177 ? -1.148 -12.224 -28.823 1.00 55.00 177 ASN A N 1
ATOM 1303 C CA . ASN A 1 177 ? -0.729 -12.976 -27.626 1.00 55.00 177 ASN A CA 1
ATOM 1304 C C . ASN A 1 177 ? -1.682 -12.811 -26.423 1.00 55.00 177 ASN A C 1
ATOM 1306 O O . ASN A 1 177 ? -1.460 -13.395 -25.364 1.00 55.00 177 ASN A O 1
ATOM 1310 N N . MET A 1 178 ? -2.746 -12.009 -26.558 1.00 53.56 178 MET A N 1
ATOM 1311 C CA . MET A 1 178 ? -3.637 -11.640 -25.447 1.00 53.56 178 MET A CA 1
ATOM 1312 C C . MET A 1 178 ? -4.849 -12.562 -25.270 1.00 53.56 178 MET A C 1
ATOM 1314 O O . MET A 1 178 ? -5.503 -12.502 -24.223 1.00 53.56 178 MET A O 1
ATOM 1318 N N . LEU A 1 179 ? -5.184 -13.367 -26.289 1.00 56.78 179 LEU A N 1
ATOM 1319 C CA . LEU A 1 179 ? -6.528 -13.937 -26.413 1.00 56.78 179 LEU A CA 1
ATOM 1320 C C . LEU A 1 179 ? -6.702 -15.321 -25.774 1.00 56.78 179 LEU A C 1
ATOM 1322 O O . LEU A 1 179 ? -7.816 -15.621 -25.376 1.00 56.78 179 LEU A O 1
ATOM 1326 N N . LEU A 1 180 ? -5.655 -16.129 -25.578 1.00 57.56 180 LEU A N 1
ATOM 1327 C CA . LEU A 1 180 ? -5.714 -17.350 -24.755 1.00 57.56 180 LEU A CA 1
ATOM 1328 C C . LEU A 1 180 ? -4.314 -17.969 -24.643 1.00 57.56 180 LEU A C 1
ATOM 1330 O O . LEU A 1 180 ? -3.832 -18.582 -25.591 1.00 57.56 180 LEU A O 1
ATOM 1334 N N . HIS A 1 181 ? -3.687 -17.868 -23.473 1.00 56.41 181 HIS A N 1
ATOM 1335 C CA . HIS A 1 181 ? -2.579 -18.747 -23.103 1.00 56.41 181 HIS A CA 1
ATOM 1336 C C . HIS A 1 181 ? -3.034 -19.613 -21.923 1.00 56.41 181 HIS A C 1
ATOM 1338 O O . HIS A 1 181 ? -2.791 -19.327 -20.761 1.00 56.41 181 HIS A O 1
ATOM 1344 N N . ASP A 1 182 ? -3.743 -20.681 -22.290 1.00 53.44 182 ASP A N 1
ATOM 1345 C CA . ASP A 1 182 ? -3.863 -21.935 -21.548 1.00 53.44 182 ASP A CA 1
ATOM 1346 C C . ASP A 1 182 ? -4.623 -21.920 -20.196 1.00 53.44 182 ASP A C 1
ATOM 1348 O O . ASP A 1 182 ? -4.149 -21.459 -19.158 1.00 53.44 182 ASP A O 1
ATOM 1352 N N . LEU A 1 183 ? -5.769 -22.616 -20.152 1.00 52.75 183 LEU A N 1
ATOM 1353 C CA . LEU A 1 183 ? -6.487 -23.009 -18.919 1.00 52.75 183 LEU A CA 1
ATOM 1354 C C . LEU A 1 183 ? -5.634 -23.893 -17.971 1.00 52.75 183 LEU A C 1
ATOM 1356 O O . LEU A 1 183 ? -6.082 -24.277 -16.891 1.00 52.75 183 LEU A O 1
ATOM 1360 N N . ARG A 1 184 ? -4.388 -24.204 -18.355 1.00 49.34 184 ARG A N 1
ATOM 1361 C CA . ARG A 1 184 ? -3.384 -24.965 -17.599 1.00 49.34 184 ARG A CA 1
ATOM 1362 C C . ARG A 1 184 ? -2.603 -24.154 -16.554 1.00 49.34 184 ARG A C 1
ATOM 1364 O O . ARG A 1 184 ? -1.824 -24.758 -15.822 1.00 49.34 184 ARG A O 1
ATOM 1371 N N . PHE A 1 185 ? -2.822 -22.840 -16.420 1.00 50.56 185 PHE A N 1
ATOM 1372 C CA . PHE A 1 185 ? -2.209 -22.013 -15.359 1.00 50.56 185 PHE A CA 1
ATOM 1373 C C . PHE A 1 185 ? -3.011 -21.956 -14.042 1.00 50.56 185 PHE A C 1
ATOM 1375 O O . PHE A 1 185 ? -2.500 -21.469 -13.034 1.00 50.56 185 PHE A O 1
ATOM 1382 N N . LEU A 1 186 ? -4.216 -22.538 -13.996 1.00 54.66 186 LEU A N 1
ATOM 1383 C CA . LEU A 1 186 ? -5.013 -22.714 -12.767 1.00 54.66 186 LEU A CA 1
ATOM 1384 C C . LEU A 1 186 ? -4.244 -23.350 -11.575 1.00 54.66 186 LEU A C 1
ATOM 1386 O O . LEU A 1 186 ? -4.466 -22.922 -10.443 1.00 54.66 186 LEU A O 1
ATOM 1390 N N . PRO A 1 187 ? -3.306 -24.307 -11.762 1.00 53.31 187 PRO A N 1
ATOM 1391 C CA . PRO A 1 187 ? -2.556 -24.919 -10.658 1.00 53.31 187 PRO A CA 1
ATOM 1392 C C . PRO A 1 187 ? -1.348 -24.117 -10.134 1.00 53.31 187 PRO A C 1
ATOM 1394 O O . PRO A 1 187 ? -0.712 -24.570 -9.183 1.00 53.31 187 PRO A O 1
ATOM 1397 N N . ILE A 1 188 ? -0.985 -22.974 -10.734 1.00 51.97 188 ILE A N 1
ATOM 1398 C CA . ILE A 1 188 ? 0.153 -22.133 -10.291 1.00 51.97 188 ILE A CA 1
ATOM 1399 C C . ILE A 1 188 ? -0.211 -21.217 -9.108 1.00 51.97 188 ILE A C 1
ATOM 1401 O O . ILE A 1 188 ? 0.674 -20.709 -8.425 1.00 51.97 188 ILE A O 1
ATOM 1405 N N . ALA A 1 189 ? -1.500 -21.101 -8.773 1.00 47.94 189 ALA A N 1
ATOM 1406 C CA . ALA A 1 189 ? -1.960 -20.467 -7.535 1.00 47.94 189 ALA A CA 1
ATOM 1407 C C . ALA A 1 189 ? -1.623 -21.276 -6.261 1.00 47.94 189 ALA A C 1
ATOM 1409 O O . ALA A 1 189 ? -1.792 -20.778 -5.149 1.00 47.94 189 ALA A O 1
ATOM 1410 N N . VAL A 1 190 ? -1.132 -22.515 -6.400 1.00 52.22 190 VAL A N 1
ATOM 1411 C CA . VAL A 1 190 ? -0.542 -23.281 -5.295 1.00 52.22 190 VAL A CA 1
ATOM 1412 C C . VAL A 1 190 ? 0.953 -22.952 -5.238 1.00 52.22 190 VAL A C 1
ATOM 1414 O O . VAL A 1 190 ? 1.639 -23.189 -6.235 1.00 52.22 190 VAL A O 1
ATOM 1417 N N . PRO A 1 191 ? 1.496 -22.453 -4.109 1.00 40.00 191 PRO A N 1
ATOM 1418 C CA . PRO A 1 191 ? 2.927 -22.210 -3.957 1.00 40.00 191 PRO A CA 1
ATOM 1419 C C . PRO A 1 191 ? 3.714 -23.510 -4.164 1.00 40.00 191 PRO A C 1
ATOM 1421 O O . PRO A 1 191 ? 3.840 -24.340 -3.264 1.00 40.00 191 PRO A O 1
ATOM 1424 N N . ARG A 1 192 ? 4.240 -23.728 -5.371 1.00 44.09 192 ARG A N 1
ATOM 1425 C CA . ARG A 1 192 ? 5.175 -24.822 -5.627 1.00 44.09 192 ARG A CA 1
ATOM 1426 C C . ARG A 1 192 ? 6.556 -24.351 -5.203 1.00 44.09 192 ARG A C 1
ATOM 1428 O O . ARG A 1 192 ? 7.202 -23.565 -5.887 1.00 44.09 192 ARG A O 1
ATOM 1435 N N . HIS A 1 193 ? 6.973 -24.831 -4.039 1.00 47.75 193 HIS A N 1
ATOM 1436 C CA . HIS A 1 193 ? 8.348 -24.766 -3.563 1.00 47.75 193 HIS A CA 1
ATOM 1437 C C . HIS A 1 193 ? 9.300 -25.265 -4.672 1.00 47.75 193 HIS A C 1
ATOM 1439 O O . HIS A 1 193 ? 9.000 -26.290 -5.296 1.00 47.75 193 HIS A O 1
ATOM 1445 N N . PRO A 1 194 ? 10.445 -24.611 -4.938 1.00 42.69 194 PRO A N 1
ATOM 1446 C CA . PRO A 1 194 ? 11.398 -25.093 -5.926 1.00 42.69 194 PRO A CA 1
ATOM 1447 C C . PRO A 1 194 ? 12.194 -26.259 -5.331 1.00 42.69 194 PRO A C 1
ATOM 1449 O O . PRO A 1 194 ? 13.322 -26.093 -4.884 1.00 42.69 194 PRO A O 1
ATOM 1452 N N . LEU A 1 195 ? 11.621 -27.462 -5.314 1.00 43.44 195 LEU A N 1
ATOM 1453 C CA . LEU A 1 195 ? 12.409 -28.686 -5.178 1.00 43.44 195 LEU A CA 1
ATOM 1454 C C . LEU A 1 195 ? 12.859 -29.121 -6.572 1.00 43.44 195 LEU A C 1
ATOM 1456 O O . LEU A 1 195 ? 12.346 -30.069 -7.160 1.00 43.44 195 LEU A O 1
ATOM 1460 N N . ARG A 1 196 ? 13.861 -28.408 -7.100 1.00 42.00 196 ARG A N 1
ATOM 1461 C CA . ARG A 1 196 ? 14.808 -29.007 -8.045 1.00 42.00 196 ARG A CA 1
ATOM 1462 C C . ARG A 1 196 ? 15.697 -29.944 -7.222 1.00 42.00 196 ARG A C 1
ATOM 1464 O O . ARG A 1 196 ? 16.770 -29.561 -6.774 1.00 42.00 196 ARG A O 1
ATOM 1471 N N . LEU A 1 197 ? 15.212 -31.161 -6.982 1.00 44.38 197 LEU A N 1
ATOM 1472 C CA . LEU A 1 197 ? 16.075 -32.288 -6.643 1.00 44.38 197 LEU A CA 1
ATOM 1473 C C . LEU A 1 197 ? 16.793 -32.692 -7.932 1.00 44.38 197 LEU A C 1
ATOM 1475 O O . LEU A 1 197 ? 16.302 -33.483 -8.728 1.00 44.38 197 LEU A O 1
ATOM 1479 N N . SER A 1 198 ? 17.931 -32.055 -8.171 1.00 46.31 198 SER A N 1
ATOM 1480 C CA . SER A 1 198 ? 18.992 -32.600 -9.008 1.00 46.31 198 SER A CA 1
ATOM 1481 C C . SER A 1 198 ? 19.613 -33.775 -8.267 1.00 46.31 198 SER A C 1
ATOM 1483 O O . SER A 1 198 ? 20.146 -33.507 -7.201 1.00 46.31 198 SER A O 1
ATOM 1485 N N . PHE A 1 199 ? 19.514 -35.001 -8.798 1.00 37.03 199 PHE A N 1
ATOM 1486 C CA . PHE A 1 199 ? 20.536 -36.071 -8.816 1.00 37.03 199 PHE A CA 1
ATOM 1487 C C . PHE A 1 199 ? 20.001 -37.288 -9.605 1.00 37.03 199 PHE A C 1
ATOM 1489 O O . PHE A 1 199 ? 18.784 -37.501 -9.594 1.00 37.03 199 PHE A O 1
ATOM 1496 N N . PRO A 1 200 ? 20.862 -38.158 -10.165 1.00 50.75 200 PRO A N 1
ATOM 1497 C CA . PRO A 1 200 ? 22.282 -38.000 -10.499 1.00 50.75 200 PRO A CA 1
ATOM 1498 C C . PRO A 1 200 ? 22.524 -37.720 -11.994 1.00 50.75 200 PRO A C 1
ATOM 1500 O O . PRO A 1 200 ? 21.623 -37.988 -12.820 1.00 50.75 200 PRO A O 1
#

Sequence (200 aa):
MDNKKKGTVMIALLITGNLIGAGILALPIQTGGAGLLFSSLAMIVFAAAMYFSAIVLAKEAVEQKKDTFNYPSLYEKYLGPLGKWVATGANLLILYGLLTAYIGGGTTIIVSAISGKTAPNSLLTLIVTILLFITLSAFTAGGTSFVARYNELLMLFLGISFASLVIMGSGHLELHNMLLHDLRFLPIAVPRHPLRLSFP

Secondary structure (DSSP, 8-state):
-HHHHHHHHHHHHHHHHHHIIIIITHHHHHHGGG-HHHHHHHHHHHHHHHHHHHHHHHHHHHHH--TT--HHHHHHHHHHHHHHHHHHHHHHHHHHHHHHHHHHHHHHHHHHHHHTTSPPPHHHHHHHHHHHHHHHHHHHHT-HHHHHHHHHHHHHHHHHHHHHHHHHHHTT--GGGGS---GGGGGGGS----------